Protein AF-A0A915E6C8-F1 (afdb_monomer_lite)

Structure (mmCIF, N/CA/C/O backbone):
data_AF-A0A915E6C8-F1
#
_entry.id   AF-A0A915E6C8-F1
#
loop_
_atom_site.group_PDB
_atom_site.id
_atom_site.type_symbol
_atom_site.label_atom_id
_atom_site.label_alt_id
_atom_site.label_comp_id
_atom_site.label_asym_id
_atom_site.label_entity_id
_atom_site.label_seq_id
_atom_site.pdbx_PDB_ins_code
_atom_site.Cartn_x
_atom_site.Cartn_y
_atom_site.Cartn_z
_atom_site.occupancy
_atom_site.B_iso_or_equiv
_atom_site.auth_seq_id
_atom_site.auth_comp_id
_atom_site.auth_asym_id
_atom_site.auth_atom_id
_atom_site.pdbx_PDB_model_num
ATOM 1 N N . MET A 1 1 ? 78.671 12.417 28.717 1.00 28.81 1 MET A N 1
ATOM 2 C CA . MET A 1 1 ? 78.469 13.049 30.034 1.00 28.81 1 MET A CA 1
ATOM 3 C C . MET A 1 1 ? 77.065 13.632 30.055 1.00 28.81 1 MET A C 1
ATOM 5 O O . MET A 1 1 ? 76.870 14.601 29.327 1.00 28.81 1 MET A O 1
ATOM 9 N N . PRO A 1 2 ? 76.107 13.113 30.840 1.00 37.28 2 PRO A N 1
ATOM 10 C CA . PRO A 1 2 ? 76.037 11.811 31.523 1.00 37.28 2 PRO A CA 1
ATOM 11 C C . PRO A 1 2 ? 74.731 11.014 31.226 1.00 37.28 2 PRO A C 1
ATOM 13 O O . PRO A 1 2 ? 73.687 11.595 30.956 1.00 37.28 2 PRO A O 1
ATOM 16 N N . ASP A 1 3 ? 74.876 9.689 31.149 1.00 38.00 3 ASP A N 1
ATOM 17 C CA . ASP A 1 3 ? 74.281 8.581 31.934 1.00 38.00 3 ASP A CA 1
ATOM 18 C C . ASP A 1 3 ? 72.784 8.471 32.330 1.00 38.00 3 ASP A C 1
ATOM 20 O O . ASP A 1 3 ? 72.085 9.444 32.596 1.00 38.00 3 ASP A O 1
ATOM 24 N N . ASP A 1 4 ? 72.405 7.184 32.472 1.00 38.97 4 ASP A N 1
ATOM 25 C CA . ASP A 1 4 ? 71.386 6.573 33.349 1.00 38.97 4 ASP A CA 1
ATOM 26 C C . ASP A 1 4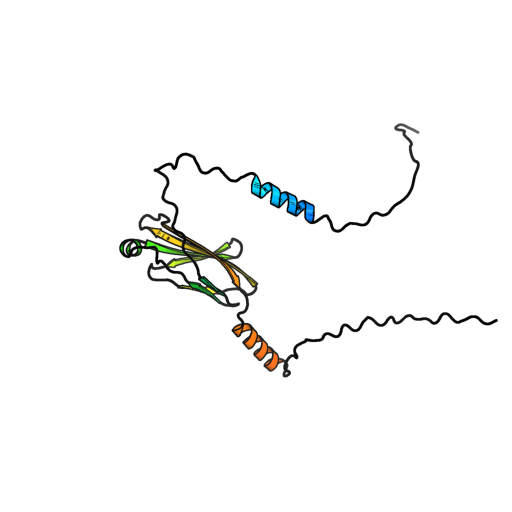 ? 69.920 6.440 32.883 1.00 38.97 4 ASP A C 1
ATOM 28 O O . ASP A 1 4 ? 69.067 7.281 33.149 1.00 38.97 4 ASP A O 1
ATOM 32 N N . ASN A 1 5 ? 69.562 5.273 32.316 1.00 38.31 5 ASN A N 1
ATOM 33 C CA . ASN A 1 5 ? 68.990 4.148 33.092 1.00 38.31 5 ASN A CA 1
ATOM 34 C C . ASN A 1 5 ? 68.204 3.136 32.231 1.00 38.31 5 ASN A C 1
ATOM 36 O O . ASN A 1 5 ? 67.270 3.501 31.521 1.00 38.31 5 ASN A O 1
ATOM 40 N N . GLY A 1 6 ? 68.497 1.841 32.426 1.00 34.53 6 GLY A N 1
ATOM 41 C CA . GLY A 1 6 ? 67.517 0.757 32.246 1.00 34.53 6 GLY A CA 1
ATOM 42 C C . GLY A 1 6 ? 67.871 -0.354 31.250 1.00 34.53 6 GLY A C 1
ATOM 43 O O . GLY A 1 6 ? 67.396 -0.354 30.120 1.00 34.53 6 GLY A O 1
ATOM 44 N N . GLN A 1 7 ? 68.636 -1.355 31.707 1.00 37.28 7 GLN A N 1
ATOM 45 C CA . GLN A 1 7 ? 68.668 -2.727 31.155 1.00 37.28 7 GLN A CA 1
ATOM 46 C C . GLN A 1 7 ? 67.227 -3.311 31.067 1.00 37.28 7 GLN A C 1
ATOM 48 O O . GLN A 1 7 ? 66.364 -2.904 31.836 1.00 37.28 7 GLN A O 1
ATOM 53 N N . PHE A 1 8 ? 66.860 -4.245 30.179 1.00 33.66 8 PHE A N 1
ATOM 54 C CA . PHE A 1 8 ? 67.404 -5.602 30.059 1.00 33.66 8 PHE A CA 1
ATOM 55 C C . PHE A 1 8 ? 67.150 -6.260 28.688 1.00 33.66 8 PHE A C 1
ATOM 57 O O . PHE A 1 8 ? 66.181 -5.997 27.984 1.00 33.66 8 PHE A O 1
ATOM 64 N N . ILE A 1 9 ? 68.079 -7.164 28.386 1.00 41.53 9 ILE A N 1
ATOM 65 C CA . ILE A 1 9 ? 68.213 -8.085 27.255 1.00 41.53 9 ILE A CA 1
ATOM 66 C C . ILE A 1 9 ? 67.104 -9.151 27.279 1.00 41.53 9 ILE A C 1
ATOM 68 O O . ILE A 1 9 ? 66.736 -9.589 28.363 1.00 41.53 9 ILE A O 1
ATOM 72 N N . LEU A 1 10 ? 66.638 -9.601 26.102 1.00 32.25 10 LEU A N 1
ATOM 73 C CA . LEU A 1 10 ? 66.573 -11.017 25.683 1.00 32.25 10 LEU A CA 1
ATOM 74 C C . LEU A 1 10 ? 65.963 -11.149 24.271 1.00 32.25 10 LEU A C 1
ATOM 76 O O . LEU A 1 10 ? 64.797 -10.854 24.038 1.00 32.25 10 LEU A O 1
ATOM 80 N N . ALA A 1 11 ? 66.763 -11.676 23.347 1.00 35.62 11 ALA A N 1
ATOM 81 C CA . ALA A 1 11 ? 66.298 -12.580 22.296 1.00 35.62 11 ALA A CA 1
ATOM 82 C C . ALA A 1 11 ? 66.973 -13.942 22.583 1.00 35.62 11 ALA A C 1
ATOM 84 O O . ALA A 1 11 ? 68.058 -13.949 23.174 1.00 35.62 11 ALA A O 1
ATOM 85 N N . PRO A 1 12 ? 66.374 -15.084 22.198 1.00 43.22 12 PRO A N 1
ATOM 86 C CA . PRO A 1 12 ? 66.495 -15.466 20.797 1.00 43.22 12 PRO A CA 1
ATOM 87 C C . PRO A 1 12 ? 65.252 -16.119 20.170 1.00 43.22 12 PRO A C 1
ATOM 89 O O . PRO A 1 12 ? 64.307 -16.564 20.812 1.00 43.22 12 PRO A O 1
ATOM 92 N N . VAL A 1 13 ? 65.338 -16.144 18.846 1.00 41.91 13 VAL A N 1
ATOM 93 C CA . VAL A 1 13 ? 64.433 -16.662 17.821 1.00 41.91 13 VAL A CA 1
ATOM 94 C C . VAL A 1 13 ? 64.247 -18.186 17.885 1.00 41.91 13 VAL A C 1
ATOM 96 O O . VAL A 1 13 ? 65.217 -18.928 18.019 1.00 41.91 13 VAL A O 1
ATOM 99 N N . SER A 1 14 ? 63.024 -18.656 17.621 1.00 33.19 14 SER A N 1
ATOM 100 C CA . SER A 1 14 ? 62.775 -19.777 16.694 1.00 33.19 14 SER A CA 1
ATOM 101 C C . SER A 1 14 ? 61.316 -19.760 16.222 1.00 33.19 14 SER A C 1
ATOM 103 O O . SER A 1 14 ? 60.410 -19.759 17.042 1.00 33.19 14 SER A O 1
ATOM 105 N N . THR A 1 15 ? 61.040 -19.413 14.964 1.00 34.97 15 THR A N 1
ATOM 106 C CA . THR A 1 15 ? 60.998 -20.235 13.729 1.00 34.97 15 THR A CA 1
ATOM 107 C C . THR A 1 15 ? 59.605 -20.813 13.464 1.00 34.97 15 THR A C 1
ATOM 109 O O . THR A 1 15 ? 59.161 -21.684 14.196 1.00 34.97 15 THR A O 1
ATOM 112 N N . ALA A 1 16 ? 59.019 -20.364 12.341 1.00 35.66 16 ALA A N 1
ATOM 113 C CA . ALA A 1 16 ? 57.919 -20.951 11.561 1.00 35.66 16 ALA A CA 1
ATOM 114 C C . ALA A 1 16 ? 56.573 -21.139 12.302 1.00 35.66 16 ALA A C 1
ATOM 116 O O . ALA A 1 16 ? 56.481 -21.668 13.393 1.00 35.66 16 ALA A O 1
ATOM 117 N N . THR A 1 17 ? 55.416 -20.799 11.746 1.00 35.31 17 THR A N 1
ATOM 118 C CA . THR A 1 17 ? 54.925 -21.253 10.445 1.00 35.31 17 THR A CA 1
ATOM 119 C C . THR A 1 17 ? 53.669 -20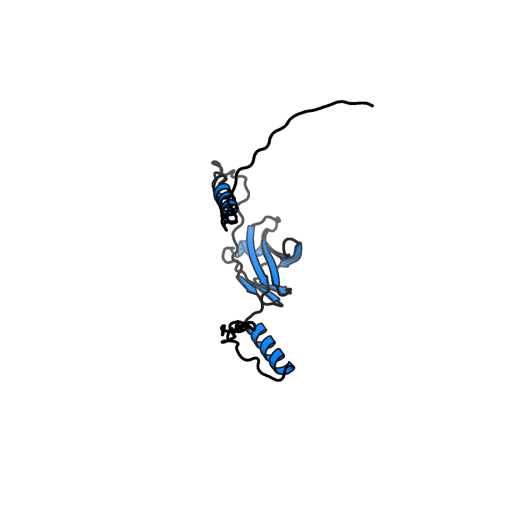.439 10.128 1.00 35.31 17 THR A C 1
ATOM 121 O O . THR A 1 17 ? 52.847 -20.187 11.011 1.00 35.31 17 THR A O 1
ATOM 124 N N . GLY A 1 18 ? 53.517 -20.013 8.874 1.00 47.59 18 GLY A N 1
ATOM 125 C CA . GLY A 1 18 ? 52.308 -19.347 8.404 1.00 47.59 18 GLY A CA 1
ATOM 126 C C . GLY A 1 18 ? 51.063 -20.176 8.710 1.00 47.59 18 GLY A C 1
ATOM 127 O O . GLY A 1 18 ? 51.003 -21.358 8.384 1.00 47.59 18 GLY A O 1
ATOM 128 N N . THR A 1 19 ? 50.060 -19.540 9.310 1.00 38.12 19 THR A N 1
ATOM 129 C CA . THR A 1 19 ? 48.734 -20.136 9.466 1.00 38.12 19 THR A CA 1
ATOM 130 C C . THR A 1 19 ? 47.737 -19.246 8.745 1.00 38.12 19 THR A C 1
ATOM 132 O O . THR A 1 19 ? 47.637 -18.044 8.993 1.00 38.12 19 THR A O 1
ATOM 135 N N . ARG A 1 20 ? 47.080 -19.862 7.762 1.00 38.09 20 ARG A N 1
ATOM 136 C CA . ARG A 1 20 ? 45.987 -19.335 6.949 1.00 38.09 20 ARG A CA 1
ATOM 137 C C . ARG A 1 20 ? 45.018 -18.518 7.804 1.00 38.09 20 ARG A C 1
ATOM 139 O O . ARG A 1 20 ? 44.559 -19.002 8.834 1.00 38.09 20 ARG A O 1
ATOM 146 N N . ARG A 1 21 ? 44.621 -17.339 7.319 1.00 42.59 21 ARG A N 1
ATOM 147 C CA . ARG A 1 21 ? 43.358 -16.715 7.732 1.00 42.59 21 ARG A CA 1
ATOM 148 C C . ARG A 1 21 ? 42.234 -17.652 7.282 1.00 42.59 21 ARG A C 1
ATOM 150 O O . ARG A 1 21 ? 41.875 -17.656 6.107 1.00 42.59 21 ARG A O 1
ATOM 157 N N . SER A 1 22 ? 41.806 -18.527 8.191 1.00 42.12 22 SER A N 1
ATOM 158 C CA . SER A 1 22 ? 40.671 -19.427 7.999 1.00 42.12 22 SER A CA 1
ATOM 159 C C . SER A 1 22 ? 39.385 -18.609 7.982 1.00 42.12 22 SER A C 1
ATOM 161 O O . SER A 1 22 ? 39.258 -17.609 8.690 1.00 42.12 22 SER A O 1
ATOM 163 N N . ALA A 1 23 ? 38.452 -19.026 7.138 1.00 45.84 23 ALA A N 1
ATOM 164 C CA . ALA A 1 23 ? 37.187 -18.371 6.840 1.00 45.84 23 ALA A CA 1
ATOM 165 C C . ALA A 1 23 ? 36.129 -18.555 7.950 1.00 45.84 23 ALA A C 1
ATOM 167 O O . ALA A 1 23 ? 34.942 -18.593 7.654 1.00 45.84 23 ALA A O 1
ATOM 168 N N . ASP A 1 24 ? 36.554 -18.622 9.214 1.00 45.56 24 ASP A N 1
ATOM 169 C CA . ASP A 1 24 ? 35.710 -19.030 10.350 1.00 45.56 24 ASP A CA 1
ATOM 170 C C . ASP A 1 24 ? 35.340 -17.851 11.271 1.00 45.56 24 ASP A C 1
ATOM 172 O O . ASP A 1 24 ? 34.714 -18.019 12.312 1.00 45.56 24 ASP A O 1
ATOM 176 N N . SER A 1 25 ? 35.696 -16.619 10.892 1.00 45.97 25 SER A N 1
ATOM 177 C CA . SER A 1 25 ? 35.391 -15.416 11.685 1.00 45.97 25 SER A CA 1
ATOM 178 C C . SER A 1 25 ? 33.917 -14.988 11.618 1.00 45.97 25 SER A C 1
ATOM 180 O O . SER A 1 25 ? 33.505 -14.155 12.417 1.00 45.97 25 SER A O 1
ATOM 182 N N . TRP A 1 26 ? 33.126 -15.530 10.684 1.00 46.06 26 TRP A N 1
ATOM 183 C CA . TRP A 1 26 ? 31.703 -15.191 10.524 1.00 46.06 26 TRP A CA 1
ATOM 184 C C . TRP A 1 26 ? 30.759 -16.057 11.367 1.00 46.06 26 TRP A C 1
ATOM 186 O O . TRP A 1 26 ? 29.593 -15.694 11.529 1.00 46.06 26 TRP A O 1
ATOM 196 N N . ASP A 1 27 ? 31.238 -17.179 11.909 1.00 51.53 27 ASP A N 1
ATOM 197 C CA . ASP A 1 27 ? 30.410 -18.077 12.7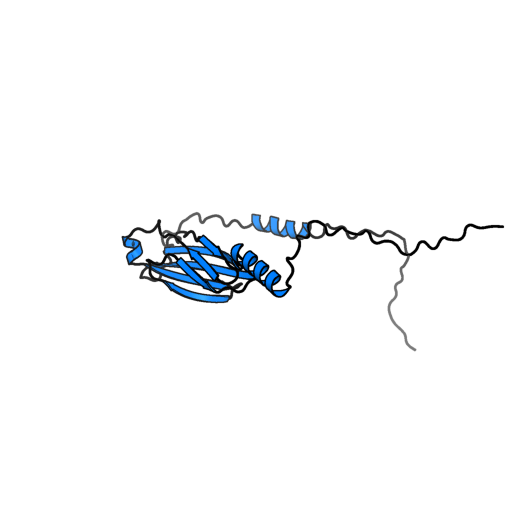24 1.00 51.53 27 ASP A CA 1
ATOM 198 C C . ASP A 1 27 ? 30.334 -17.635 14.191 1.00 51.53 27 ASP A C 1
ATOM 200 O O . ASP A 1 27 ? 29.324 -17.871 14.853 1.00 51.53 27 ASP A O 1
ATOM 204 N N . PHE A 1 28 ? 31.336 -16.898 14.685 1.00 46.22 28 PHE A N 1
ATOM 205 C CA . PHE A 1 28 ? 31.345 -16.422 16.072 1.00 46.22 28 PHE A CA 1
ATOM 206 C C . PHE A 1 28 ? 30.271 -15.349 16.331 1.00 46.22 28 PHE A C 1
ATOM 208 O O . PHE A 1 28 ? 29.561 -15.409 17.334 1.00 46.22 28 PHE A O 1
ATOM 215 N N . ASP A 1 29 ? 30.068 -14.424 15.386 1.00 51.25 29 ASP A N 1
ATOM 216 C CA . ASP A 1 29 ? 29.034 -13.382 15.500 1.00 51.25 29 ASP A CA 1
ATOM 217 C C . ASP A 1 29 ? 27.611 -13.941 15.346 1.00 51.25 29 ASP A C 1
ATOM 219 O O . ASP A 1 29 ? 26.669 -13.447 15.972 1.00 51.25 29 ASP A O 1
ATOM 223 N N . ARG A 1 30 ? 27.430 -15.017 14.566 1.00 53.22 30 ARG A N 1
ATOM 224 C CA . ARG A 1 30 ? 26.132 -15.705 14.482 1.00 53.22 30 ARG A CA 1
ATOM 225 C C . ARG A 1 30 ? 25.789 -16.430 15.773 1.00 53.22 30 ARG A C 1
ATOM 227 O O . ARG A 1 30 ? 24.625 -16.419 16.164 1.00 53.22 30 ARG A O 1
ATOM 234 N N . GLN A 1 31 ? 26.777 -17.013 16.446 1.00 47.47 31 GLN A N 1
ATOM 235 C CA . GLN A 1 31 ? 26.542 -17.745 17.685 1.00 47.47 31 GLN A CA 1
ATOM 236 C C . GLN A 1 31 ? 26.155 -16.816 18.848 1.00 47.47 31 GLN A C 1
ATOM 238 O O . GLN A 1 31 ? 25.256 -17.151 19.616 1.00 47.47 31 GLN A O 1
ATOM 243 N N . ILE A 1 32 ? 26.713 -15.600 18.910 1.00 50.84 32 ILE A N 1
ATOM 244 C CA . ILE A 1 32 ? 26.316 -14.584 19.904 1.00 50.84 32 ILE A CA 1
ATOM 245 C C . ILE A 1 32 ? 24.875 -14.096 19.674 1.00 50.84 32 ILE A C 1
ATOM 247 O O . ILE A 1 32 ? 24.107 -13.967 20.630 1.00 50.84 32 ILE A O 1
ATOM 251 N N . HIS A 1 33 ? 24.466 -13.878 18.418 1.00 48.12 33 HIS A N 1
ATOM 252 C CA . HIS A 1 33 ? 23.077 -13.520 18.109 1.00 48.12 33 HIS A CA 1
ATOM 253 C C . HIS A 1 33 ? 22.091 -14.653 18.425 1.00 48.12 33 HIS A C 1
ATOM 255 O O . HIS A 1 33 ? 20.980 -14.379 18.874 1.00 48.12 33 HIS A O 1
ATOM 261 N N . GLN A 1 34 ? 22.492 -15.913 18.245 1.00 48.06 34 GLN A N 1
ATOM 262 C CA . GLN A 1 34 ? 21.625 -17.061 18.513 1.00 48.06 34 GLN A CA 1
ATOM 263 C C . GLN A 1 34 ? 21.469 -17.361 20.015 1.00 48.06 34 GLN A C 1
ATOM 265 O O . GLN A 1 34 ? 20.389 -17.770 20.439 1.00 48.06 34 GLN A O 1
ATOM 270 N N . GLU A 1 35 ? 22.494 -17.115 20.841 1.00 45.16 35 GLU A N 1
ATOM 271 C CA . GLU A 1 35 ? 22.410 -17.324 22.297 1.00 45.16 35 GLU A CA 1
ATOM 272 C C . GLU A 1 35 ? 21.701 -16.177 23.042 1.00 45.16 35 GLU A C 1
ATOM 274 O O . GLU A 1 35 ? 21.006 -16.423 24.032 1.00 45.16 35 GLU A O 1
ATOM 279 N N . LEU A 1 36 ? 21.772 -14.935 22.548 1.00 46.44 36 LEU A N 1
ATOM 280 C CA . LEU A 1 36 ? 21.053 -13.805 23.156 1.00 46.44 36 LEU A CA 1
ATOM 281 C C . LEU A 1 36 ? 19.533 -13.837 22.906 1.00 46.44 36 LEU A C 1
ATOM 283 O O . LEU A 1 36 ? 18.774 -13.314 23.724 1.00 46.44 36 LEU A O 1
ATOM 287 N N . GLU A 1 37 ? 19.059 -14.510 21.852 1.00 48.12 37 GLU A N 1
ATOM 288 C CA . GLU A 1 37 ? 17.621 -14.667 21.572 1.00 48.12 37 GLU A CA 1
ATOM 289 C C . GLU A 1 37 ? 16.912 -15.722 22.447 1.00 48.12 37 GLU A C 1
ATOM 291 O O . GLU A 1 37 ? 15.688 -15.879 22.376 1.00 48.12 37 GLU A O 1
ATOM 296 N N . HIS A 1 38 ? 17.633 -16.453 23.306 1.00 44.72 38 HIS A N 1
ATOM 297 C CA . HIS A 1 38 ? 17.040 -17.479 24.179 1.00 44.72 38 HIS A CA 1
ATOM 298 C C . HIS A 1 38 ? 16.999 -17.139 25.671 1.00 44.72 38 HIS A C 1
ATOM 300 O O . HIS A 1 38 ? 16.314 -17.835 26.422 1.00 44.72 38 HIS A O 1
ATOM 306 N N . VAL A 1 39 ? 17.622 -16.043 26.114 1.00 49.06 39 VAL A N 1
ATOM 307 C CA . VAL A 1 39 ? 17.712 -15.716 27.554 1.00 49.06 39 VAL A CA 1
ATOM 308 C C . VAL A 1 39 ? 16.654 -14.707 28.033 1.00 49.06 39 VAL A C 1
ATOM 310 O O . VAL A 1 39 ? 16.394 -14.615 29.228 1.00 49.06 39 VAL A O 1
ATOM 313 N N . TYR A 1 40 ? 15.930 -14.030 27.138 1.00 43.66 40 TYR A N 1
ATOM 314 C CA . TYR A 1 40 ? 14.846 -13.108 27.514 1.00 43.66 40 TYR A CA 1
ATOM 315 C C . TYR A 1 40 ? 13.540 -13.427 26.779 1.00 43.66 40 TYR A C 1
ATOM 317 O O . TYR A 1 40 ? 13.031 -12.642 25.986 1.00 43.66 40 TYR A O 1
ATOM 325 N N . ARG A 1 41 ? 12.932 -14.581 27.079 1.00 47.16 41 ARG A N 1
ATOM 326 C CA . ARG A 1 41 ? 11.468 -14.674 26.982 1.00 47.16 41 ARG A CA 1
ATOM 327 C C . ARG A 1 41 ? 10.904 -14.102 28.281 1.00 47.16 41 ARG A C 1
ATOM 329 O O . ARG A 1 41 ? 10.978 -14.803 29.295 1.00 47.16 41 ARG A O 1
ATOM 336 N N . PRO A 1 42 ? 10.386 -12.858 28.310 1.00 57.91 42 PRO A N 1
ATOM 337 C CA . PRO A 1 42 ? 9.688 -12.375 29.491 1.00 57.91 42 PRO A CA 1
ATOM 338 C C . PRO A 1 42 ? 8.579 -13.379 29.811 1.00 57.91 42 PRO A C 1
ATOM 340 O O . PRO A 1 42 ? 7.755 -13.704 28.953 1.00 57.91 42 PRO A O 1
ATOM 343 N N . ARG A 1 43 ? 8.606 -13.942 31.026 1.00 57.38 43 ARG A N 1
ATOM 344 C CA . ARG A 1 43 ? 7.508 -14.790 31.496 1.00 57.38 43 ARG A CA 1
ATOM 345 C C . ARG A 1 43 ? 6.230 -13.953 31.402 1.00 57.38 43 ARG A C 1
ATOM 347 O O . ARG A 1 43 ? 6.256 -12.812 31.869 1.00 57.38 43 ARG A O 1
ATOM 354 N N . PRO A 1 44 ? 5.139 -14.474 30.816 1.00 65.00 44 PRO A N 1
ATOM 355 C CA . PRO A 1 44 ? 3.876 -13.756 30.841 1.00 65.00 44 PRO A CA 1
ATOM 356 C C . PRO A 1 44 ? 3.512 -13.467 32.307 1.00 65.00 44 PRO A C 1
ATOM 358 O O . PRO A 1 44 ? 3.717 -14.341 33.160 1.00 65.00 44 PRO A O 1
ATOM 361 N N . PRO A 1 45 ? 3.051 -12.246 32.630 1.00 64.69 45 PRO A N 1
ATOM 362 C CA . PRO A 1 45 ? 2.712 -11.887 33.999 1.00 64.69 45 PRO A CA 1
ATOM 363 C C . PRO A 1 45 ? 1.664 -12.866 34.541 1.00 64.69 45 PRO A C 1
ATOM 365 O O . PRO A 1 45 ? 0.674 -13.168 33.881 1.00 64.69 45 PRO A O 1
ATOM 368 N N . LEU A 1 46 ? 1.901 -13.383 35.751 1.00 63.25 46 LEU A N 1
ATOM 369 C CA . LEU A 1 46 ? 1.022 -14.359 36.415 1.00 63.25 46 LEU A CA 1
ATOM 370 C C . LEU A 1 46 ? -0.355 -13.775 36.775 1.00 63.25 46 LEU A C 1
ATOM 372 O O . LEU A 1 46 ? -1.285 -14.525 37.052 1.00 63.25 46 LEU A O 1
ATOM 376 N N . PHE A 1 47 ? -0.485 -12.449 36.742 1.00 58.91 47 PHE A N 1
ATOM 377 C CA . PHE A 1 47 ? -1.738 -11.730 36.896 1.00 58.91 47 PHE A CA 1
ATOM 378 C C . PHE A 1 47 ? -1.940 -10.831 35.679 1.00 58.91 47 PHE A C 1
ATOM 380 O O . PHE A 1 47 ? -1.175 -9.893 35.459 1.00 58.91 47 PHE A O 1
ATOM 387 N N . ASN A 1 48 ? -2.980 -11.119 34.894 1.00 59.91 48 ASN A N 1
ATOM 388 C CA . ASN A 1 48 ? -3.540 -10.125 33.990 1.00 59.91 48 ASN A CA 1
ATOM 389 C C . ASN A 1 48 ? -4.176 -9.053 34.868 1.00 59.91 48 ASN A C 1
ATOM 391 O O . ASN A 1 48 ? -5.181 -9.301 35.534 1.00 59.91 48 ASN A O 1
ATOM 395 N N . ASP A 1 49 ? -3.568 -7.876 34.893 1.00 57.62 49 ASP A N 1
ATOM 396 C CA . ASP A 1 49 ? -4.177 -6.707 35.496 1.00 57.62 49 ASP A CA 1
ATOM 397 C C . ASP A 1 49 ? -5.438 -6.389 34.676 1.00 57.62 49 ASP A C 1
ATOM 399 O O . ASP A 1 49 ? -5.345 -5.950 33.528 1.00 57.62 49 ASP A O 1
ATOM 403 N N . PHE A 1 50 ? -6.627 -6.694 35.214 1.00 58.41 50 PHE A N 1
ATOM 404 C CA . PHE A 1 50 ? -7.924 -6.510 34.537 1.00 58.41 50 PHE A CA 1
ATOM 405 C C . PHE A 1 50 ? -8.220 -5.038 34.193 1.00 58.41 50 PHE A C 1
ATOM 407 O O . PHE A 1 50 ? -9.214 -4.742 33.532 1.00 58.41 50 PHE A O 1
ATOM 414 N N . SER A 1 51 ? -7.360 -4.123 34.643 1.00 64.38 51 SER A N 1
ATOM 415 C CA . SER A 1 51 ? -7.351 -2.705 34.300 1.00 64.38 51 SER A CA 1
ATOM 416 C C . SER A 1 51 ? -6.633 -2.390 32.975 1.00 64.38 51 SER A C 1
ATOM 418 O O . SER A 1 51 ? -6.772 -1.280 32.460 1.00 64.38 51 SER A O 1
ATOM 420 N N . SER A 1 52 ? -5.890 -3.345 32.400 1.00 61.19 52 SER A N 1
ATOM 421 C CA . SER A 1 52 ? -5.138 -3.135 31.159 1.00 61.19 52 SER A CA 1
ATOM 422 C C . SER A 1 52 ? -6.090 -2.998 29.965 1.00 61.19 52 SER A C 1
ATOM 424 O O . SER A 1 52 ? -6.979 -3.841 29.801 1.00 61.19 52 SER A O 1
ATOM 426 N N . PRO A 1 53 ? -5.921 -1.981 29.097 1.00 66.94 53 PRO A N 1
ATOM 427 C CA . PRO A 1 53 ? -6.703 -1.883 27.872 1.00 66.94 53 PRO A CA 1
ATOM 428 C C . PRO A 1 53 ? -6.514 -3.157 27.042 1.00 66.94 53 PRO A C 1
ATOM 430 O O . PRO A 1 53 ? -5.406 -3.684 26.931 1.00 66.94 53 PRO A O 1
ATOM 433 N N . GLY A 1 54 ? -7.614 -3.678 26.492 1.00 69.94 54 GLY A N 1
ATOM 434 C CA . GLY A 1 54 ? -7.577 -4.889 25.677 1.00 69.94 54 GLY A CA 1
ATOM 435 C C . GLY A 1 54 ? -6.578 -4.745 24.528 1.00 69.94 54 GLY A C 1
ATOM 436 O O . GLY A 1 54 ? -6.512 -3.693 23.895 1.00 69.94 54 GLY A O 1
ATOM 437 N N . LEU A 1 55 ? -5.805 -5.801 24.267 1.00 78.38 55 LEU A N 1
ATOM 438 C CA . LEU A 1 55 ? -4.843 -5.824 23.164 1.00 78.38 55 LEU A CA 1
ATOM 439 C C . LEU A 1 55 ? -5.542 -5.493 21.831 1.00 78.38 55 LEU A C 1
ATOM 441 O O . LEU A 1 55 ? -6.632 -6.021 21.570 1.00 78.38 55 LEU A O 1
ATOM 445 N N . PRO A 1 56 ? -4.925 -4.659 20.974 1.00 84.56 56 PRO A N 1
ATOM 446 C CA . PRO A 1 56 ? -5.507 -4.303 19.692 1.00 84.56 56 PRO A CA 1
ATOM 447 C C . PRO A 1 56 ? -5.633 -5.539 18.798 1.00 84.56 56 PRO A C 1
ATOM 449 O O . PRO A 1 56 ? -4.764 -6.412 18.756 1.00 84.56 56 PRO A O 1
ATOM 452 N N . LYS A 1 57 ? -6.744 -5.628 18.065 1.00 88.88 57 LYS A N 1
ATOM 453 C CA . LYS A 1 57 ? -6.994 -6.734 17.136 1.00 88.88 57 LYS A CA 1
ATOM 454 C C . LYS A 1 57 ? -6.050 -6.646 15.928 1.00 88.88 57 LYS A C 1
ATOM 456 O O . LYS A 1 57 ? -5.929 -5.569 15.345 1.00 88.88 57 LYS A O 1
ATOM 461 N N . PRO A 1 58 ? -5.455 -7.760 15.473 1.00 89.38 58 PRO A N 1
ATOM 462 C CA . PRO A 1 58 ? -4.588 -7.737 14.302 1.00 89.38 58 PRO A CA 1
ATOM 463 C C . PRO A 1 58 ? -5.393 -7.541 13.007 1.00 89.38 58 PRO A C 1
ATOM 465 O O . PRO A 1 58 ? -6.434 -8.177 12.800 1.00 89.38 58 PRO A O 1
ATOM 468 N N . ILE A 1 59 ? -4.879 -6.701 12.108 1.00 91.75 59 ILE A N 1
ATOM 469 C CA . ILE A 1 59 ? -5.398 -6.477 10.755 1.00 91.75 59 ILE A CA 1
ATOM 470 C C . ILE A 1 59 ? -4.407 -7.048 9.745 1.00 91.75 59 ILE A C 1
ATOM 472 O O . ILE A 1 59 ? -3.219 -6.727 9.760 1.00 91.75 59 ILE A O 1
ATOM 476 N N . LYS A 1 60 ? -4.899 -7.877 8.821 1.00 91.62 60 LYS A N 1
ATOM 477 C CA . LYS A 1 60 ? -4.075 -8.404 7.734 1.00 91.62 60 LYS A CA 1
ATOM 478 C C . LYS A 1 60 ? -4.041 -7.407 6.577 1.00 91.62 60 LYS A C 1
ATOM 480 O O . LYS A 1 60 ? -5.078 -7.119 5.979 1.00 91.62 60 LYS A O 1
ATOM 485 N N . LEU A 1 61 ? -2.845 -6.922 6.260 1.00 94.25 61 LEU A N 1
ATOM 486 C CA . LEU A 1 61 ? -2.584 -6.060 5.111 1.00 94.25 61 LEU A CA 1
ATOM 487 C C . LEU A 1 61 ? -2.095 -6.905 3.927 1.00 94.25 61 LEU A C 1
ATOM 489 O O . LEU A 1 61 ? -1.300 -7.829 4.095 1.00 94.25 61 LEU A O 1
ATOM 493 N N . SER A 1 62 ? -2.571 -6.582 2.729 1.00 95.25 62 SER A N 1
ATOM 494 C CA . SER A 1 62 ? -2.122 -7.152 1.459 1.00 95.25 62 SER A CA 1
ATOM 495 C C . SER A 1 62 ? -1.566 -6.039 0.583 1.00 95.25 62 SER A C 1
ATOM 497 O O . SER A 1 62 ? -2.223 -5.015 0.385 1.00 95.25 62 SER A O 1
ATOM 499 N N . VAL A 1 63 ? -0.361 -6.240 0.055 1.00 94.25 63 VAL A N 1
ATOM 500 C CA . VAL A 1 63 ? 0.391 -5.209 -0.662 1.00 94.25 63 VAL A CA 1
ATOM 501 C C . VAL A 1 63 ? 0.657 -5.655 -2.092 1.00 94.25 63 VAL A C 1
ATOM 503 O O . VAL A 1 63 ? 1.119 -6.770 -2.325 1.00 94.25 63 VAL A O 1
ATOM 506 N N . LYS A 1 64 ? 0.399 -4.760 -3.045 1.00 93.62 64 LYS A N 1
ATOM 507 C CA . LYS A 1 64 ? 0.858 -4.867 -4.428 1.00 93.62 64 LYS A CA 1
ATOM 508 C C . LYS A 1 64 ? 1.854 -3.741 -4.685 1.00 93.62 64 LYS A C 1
ATOM 510 O O . LYS A 1 64 ? 1.471 -2.573 -4.694 1.00 93.62 64 LYS A O 1
ATOM 515 N N . THR A 1 65 ? 3.115 -4.104 -4.874 1.00 91.44 65 THR A N 1
ATOM 516 C CA . THR A 1 65 ? 4.228 -3.176 -5.096 1.00 91.44 65 THR A CA 1
ATOM 517 C C . THR A 1 65 ? 4.542 -3.021 -6.577 1.00 91.44 65 THR A C 1
ATOM 519 O O . THR A 1 65 ? 4.551 -4.010 -7.312 1.00 91.44 65 THR A O 1
ATOM 522 N N . SER A 1 66 ? 4.861 -1.800 -6.985 1.00 91.56 66 SER A N 1
ATOM 523 C CA . SER A 1 66 ? 5.502 -1.463 -8.255 1.00 91.56 66 SER A CA 1
ATOM 524 C C . SER A 1 66 ? 6.702 -0.550 -7.976 1.00 91.56 66 SER A C 1
ATOM 526 O O . SER A 1 66 ? 6.944 -0.160 -6.830 1.00 91.56 66 SER A O 1
ATOM 528 N N . ALA A 1 67 ? 7.484 -0.229 -9.006 1.00 88.88 67 ALA A N 1
ATOM 529 C CA . ALA A 1 67 ? 8.595 0.706 -8.862 1.00 88.88 67 ALA A CA 1
ATOM 530 C C . ALA A 1 67 ? 8.123 2.146 -8.586 1.00 88.88 67 ALA A C 1
ATOM 532 O O . ALA A 1 67 ? 8.843 2.915 -7.952 1.00 88.88 67 ALA A O 1
ATOM 533 N N . VAL A 1 68 ? 6.919 2.503 -9.042 1.00 90.31 68 VAL A N 1
ATOM 534 C CA . VAL A 1 68 ? 6.386 3.877 -9.018 1.00 90.31 68 VAL A CA 1
ATOM 535 C C . VAL A 1 68 ? 5.218 4.033 -8.043 1.00 90.31 68 VAL A C 1
ATOM 537 O O . VAL A 1 68 ? 5.036 5.111 -7.482 1.00 90.31 68 VAL A O 1
ATOM 540 N N . GLU A 1 69 ? 4.416 2.987 -7.832 1.00 93.75 69 GLU A N 1
ATOM 541 C CA . GLU A 1 69 ? 3.250 3.032 -6.949 1.00 93.75 69 GLU A CA 1
ATOM 542 C C . GLU A 1 69 ? 3.157 1.764 -6.094 1.00 93.75 69 GLU A C 1
ATOM 544 O O . GLU A 1 69 ? 3.315 0.639 -6.572 1.00 93.75 69 GLU A O 1
ATOM 549 N N . CYS A 1 70 ? 2.804 1.937 -4.824 1.00 94.12 70 CYS A N 1
ATOM 550 C CA . CYS A 1 70 ? 2.412 0.846 -3.948 1.00 94.12 70 CYS A CA 1
ATOM 551 C C . CYS A 1 70 ? 0.920 0.949 -3.620 1.00 94.12 70 CYS A C 1
ATOM 553 O O . CYS A 1 70 ? 0.416 2.004 -3.235 1.00 94.12 70 CYS A O 1
ATOM 555 N N . THR A 1 71 ? 0.199 -0.161 -3.777 1.00 95.75 71 THR A N 1
ATOM 556 C CA . THR A 1 71 ? -1.196 -0.296 -3.357 1.00 95.75 71 THR A CA 1
ATOM 557 C C . THR A 1 71 ? -1.271 -1.207 -2.136 1.00 95.75 71 THR A C 1
ATOM 559 O O . THR A 1 71 ? -0.891 -2.375 -2.206 1.00 95.75 71 THR A O 1
ATOM 562 N N . VAL A 1 72 ? -1.867 -0.714 -1.055 1.00 96.06 72 VAL A N 1
ATOM 563 C CA . VAL A 1 72 ? -2.153 -1.486 0.159 1.00 96.06 72 VAL A CA 1
ATOM 564 C C . VAL A 1 72 ? -3.655 -1.709 0.262 1.00 96.06 72 VAL A C 1
ATOM 566 O O . VAL A 1 72 ? -4.443 -0.808 -0.006 1.00 96.06 72 VAL A O 1
ATOM 569 N N . THR A 1 73 ? -4.058 -2.922 0.621 1.00 96.12 73 THR A N 1
ATOM 570 C CA . THR A 1 73 ? -5.460 -3.334 0.764 1.00 96.12 73 THR A CA 1
ATOM 571 C C . THR A 1 73 ? -5.655 -4.106 2.056 1.00 96.12 73 THR A C 1
ATOM 573 O O . THR A 1 73 ? -4.762 -4.838 2.485 1.00 96.12 73 THR A O 1
ATOM 576 N N . TRP A 1 74 ? -6.815 -3.955 2.686 1.00 94.38 74 TRP A N 1
ATOM 577 C CA . TRP A 1 74 ? -7.128 -4.620 3.949 1.00 94.38 74 TRP A CA 1
ATOM 578 C C . TRP A 1 74 ? -8.614 -4.939 4.068 1.00 94.38 74 TRP A C 1
ATOM 580 O O . TRP A 1 74 ? -9.452 -4.398 3.350 1.00 94.38 74 TRP A O 1
ATOM 590 N N . GLN A 1 75 ? -8.945 -5.847 4.986 1.00 88.88 75 GLN A N 1
ATOM 591 C CA . GLN A 1 75 ? -10.324 -6.225 5.278 1.00 88.88 75 GLN A CA 1
ATOM 592 C C . GLN A 1 75 ? -10.593 -6.163 6.780 1.00 88.88 75 GLN A C 1
ATOM 594 O O . GLN A 1 75 ? -9.910 -6.798 7.583 1.00 88.88 75 GLN A O 1
ATOM 599 N N . LEU A 1 76 ? -11.644 -5.436 7.156 1.00 83.62 76 LEU A N 1
ATOM 600 C CA . LEU A 1 76 ? -12.101 -5.275 8.539 1.00 83.62 76 LEU A CA 1
ATOM 601 C C . LEU A 1 76 ? -13.202 -6.294 8.886 1.00 83.62 76 LEU A C 1
ATOM 603 O O . LEU A 1 76 ? -14.253 -5.934 9.420 1.00 83.62 76 LEU A O 1
ATOM 607 N N . ASN A 1 77 ? -12.994 -7.570 8.553 1.00 71.75 77 ASN A N 1
ATOM 608 C CA . ASN A 1 77 ? -14.009 -8.623 8.733 1.00 71.75 77 ASN A CA 1
ATOM 609 C C . ASN A 1 77 ? -14.283 -8.933 10.216 1.00 71.75 77 ASN A C 1
ATOM 611 O O . ASN A 1 77 ? -15.367 -9.384 10.566 1.00 71.75 77 ASN A O 1
ATOM 615 N N . ASN A 1 78 ? -13.328 -8.619 11.097 1.00 67.25 78 ASN A N 1
ATOM 616 C CA . ASN A 1 78 ? -13.409 -8.882 12.538 1.00 67.25 78 ASN A CA 1
ATOM 617 C C . ASN A 1 78 ? -14.121 -7.765 13.337 1.00 67.25 78 ASN A C 1
ATOM 619 O O . ASN A 1 78 ? -14.142 -7.802 14.574 1.00 67.25 78 ASN A O 1
ATOM 623 N N . PHE A 1 79 ? -14.684 -6.765 12.648 1.00 69.12 79 PHE A N 1
ATOM 624 C CA . PHE A 1 79 ? -15.396 -5.634 13.247 1.00 69.12 79 PHE A CA 1
ATOM 625 C C . PHE A 1 79 ? -16.892 -5.761 12.980 1.00 69.12 79 PHE A C 1
ATOM 627 O O . PHE A 1 79 ? -17.323 -5.830 11.828 1.00 69.12 79 PHE A O 1
ATOM 634 N N . SER A 1 80 ? -17.693 -5.774 14.048 1.00 63.03 80 SER A N 1
ATOM 635 C CA . SER A 1 80 ? -19.149 -5.724 13.916 1.00 63.03 80 SER A CA 1
ATOM 636 C C . SER A 1 80 ? -19.569 -4.393 13.283 1.00 63.03 80 SER A C 1
ATOM 638 O O . SER A 1 80 ? -18.906 -3.373 13.468 1.00 63.03 80 SER A O 1
ATOM 640 N N . VAL A 1 81 ? -20.691 -4.376 12.559 1.00 58.19 81 VAL A N 1
ATOM 641 C CA . VAL A 1 81 ? -21.211 -3.164 11.891 1.00 58.19 81 VAL A CA 1
ATOM 642 C C . VAL A 1 81 ? -21.393 -2.001 12.880 1.00 58.19 81 VAL A C 1
ATOM 644 O O . VAL A 1 81 ? -21.075 -0.862 12.556 1.00 58.19 81 VAL A O 1
ATOM 647 N N . LYS A 1 82 ? -21.794 -2.294 14.126 1.00 57.09 82 LYS A N 1
ATOM 648 C CA . LYS A 1 82 ? -21.903 -1.299 15.209 1.00 57.09 82 LYS A CA 1
ATOM 649 C C . LYS A 1 82 ? -20.549 -0.743 15.663 1.00 57.09 82 LYS A C 1
ATOM 651 O O . LYS A 1 82 ? -20.480 0.406 16.074 1.00 57.09 82 LYS A O 1
ATOM 656 N N . SER A 1 83 ? -19.486 -1.545 15.588 1.00 63.00 83 SER A N 1
ATOM 657 C CA . SER A 1 83 ? -18.122 -1.109 15.901 1.00 63.00 83 SER A CA 1
ATOM 658 C C . SER A 1 83 ? -17.514 -0.276 14.775 1.00 63.00 83 SER A C 1
ATOM 660 O O . SER A 1 83 ? -16.680 0.567 15.060 1.00 63.00 83 SER A O 1
ATOM 662 N N . LYS A 1 84 ? -17.914 -0.485 13.514 1.00 62.06 84 LYS A N 1
ATOM 663 C CA . LYS A 1 84 ? -17.371 0.269 12.372 1.00 62.06 84 LYS A CA 1
ATOM 664 C C . LYS A 1 84 ? -17.841 1.725 12.349 1.00 62.06 84 LYS A C 1
ATOM 666 O O . LYS A 1 84 ? -17.037 2.607 12.096 1.00 62.06 84 LYS A O 1
ATOM 671 N N . ALA A 1 85 ? -19.108 1.985 12.674 1.00 63.03 85 ALA A N 1
ATOM 672 C CA . ALA A 1 85 ? -19.681 3.337 12.630 1.00 63.03 85 ALA A CA 1
ATOM 673 C C . ALA A 1 85 ? -19.030 4.342 13.605 1.00 63.03 85 ALA A C 1
ATOM 675 O O . ALA A 1 85 ? -19.179 5.545 13.430 1.00 63.03 85 ALA A O 1
ATOM 676 N N . ASN A 1 86 ? -18.305 3.850 14.613 1.00 75.56 86 ASN A N 1
ATOM 677 C CA . ASN A 1 86 ? -17.685 4.653 15.668 1.00 75.56 86 ASN A CA 1
ATOM 678 C C . ASN A 1 86 ? -16.150 4.621 15.605 1.00 75.56 86 ASN A C 1
ATOM 680 O O . ASN A 1 86 ? -15.488 4.960 16.583 1.00 75.56 86 ASN A O 1
ATOM 684 N N . CYS A 1 87 ? -15.572 4.179 14.488 1.00 83.31 87 CYS A N 1
ATOM 685 C CA . CYS A 1 87 ? -14.127 4.066 14.358 1.00 83.31 87 CYS A CA 1
ATOM 686 C C . CYS A 1 87 ? -13.590 4.901 13.204 1.00 83.31 87 CYS A C 1
ATOM 688 O O . CYS A 1 87 ? -14.145 4.877 12.107 1.00 83.31 87 CYS A O 1
ATOM 690 N N . THR A 1 88 ? -12.458 5.556 13.429 1.00 89.31 88 THR A N 1
ATOM 691 C CA . THR A 1 88 ? -11.644 6.179 12.384 1.00 89.31 88 THR A CA 1
ATOM 692 C C . THR A 1 88 ? -10.466 5.273 12.047 1.00 89.31 88 THR A C 1
ATOM 694 O O . THR A 1 88 ? -10.016 4.472 12.872 1.00 89.31 88 THR A O 1
ATOM 697 N N . GLN A 1 89 ? -9.992 5.341 10.807 1.00 92.31 89 GLN A N 1
ATOM 698 C CA . GLN A 1 89 ? -8.784 4.640 10.388 1.00 92.31 89 GLN A CA 1
ATOM 699 C C . GLN A 1 89 ? -7.669 5.664 10.202 1.00 92.31 89 GLN A C 1
ATOM 701 O O . GLN A 1 89 ? -7.926 6.748 9.699 1.00 92.31 89 GLN A O 1
ATOM 706 N N . GLN A 1 90 ? -6.441 5.313 10.556 1.00 94.38 90 GLN A N 1
ATOM 707 C CA . GLN A 1 90 ? -5.263 6.128 10.288 1.00 94.38 90 GLN A CA 1
ATOM 708 C C . GLN A 1 90 ? -4.226 5.252 9.600 1.00 94.38 90 GLN A C 1
ATOM 710 O O . GLN A 1 90 ? -3.890 4.175 10.103 1.00 94.38 90 GLN A O 1
ATOM 715 N N . ILE A 1 91 ? -3.730 5.696 8.449 1.00 95.31 91 ILE A N 1
ATOM 716 C CA . ILE A 1 91 ? -2.625 5.045 7.755 1.00 95.31 91 ILE A CA 1
ATOM 717 C C . ILE A 1 91 ? -1.364 5.886 7.891 1.00 95.31 91 ILE A C 1
ATOM 719 O O . ILE A 1 91 ? -1.394 7.108 7.786 1.00 95.31 91 ILE A O 1
ATOM 723 N N . GLU A 1 92 ? -0.249 5.216 8.129 1.00 96.12 92 GLU A N 1
ATOM 724 C CA . GLU A 1 92 ? 1.070 5.815 8.233 1.00 96.12 92 GLU A CA 1
ATOM 725 C C . GLU A 1 92 ? 2.024 5.039 7.330 1.00 96.12 92 GLU A C 1
ATOM 727 O O . GLU A 1 92 ? 2.090 3.807 7.376 1.00 96.12 92 GLU A O 1
ATOM 732 N N . VAL A 1 93 ? 2.747 5.763 6.484 1.00 95.88 93 VAL A N 1
ATOM 733 C CA . VAL A 1 93 ? 3.795 5.230 5.619 1.00 95.88 93 VAL A CA 1
ATOM 734 C C . VAL A 1 93 ? 5.115 5.833 6.073 1.00 95.88 93 VAL A C 1
ATOM 736 O O . VAL A 1 93 ? 5.229 7.049 6.241 1.00 95.88 93 VAL A O 1
ATOM 739 N N . SER A 1 94 ? 6.117 4.981 6.254 1.00 94.81 94 SER A N 1
ATOM 740 C CA . SER A 1 94 ? 7.461 5.384 6.653 1.00 94.81 94 SER A CA 1
ATOM 741 C C . SER A 1 94 ? 8.510 4.790 5.714 1.00 94.81 94 SER A C 1
ATOM 743 O O . SER A 1 94 ? 8.398 3.628 5.324 1.00 94.81 94 SER A O 1
ATOM 745 N N . ASP A 1 95 ? 9.543 5.565 5.392 1.00 92.69 95 ASP A N 1
ATOM 746 C CA . ASP A 1 95 ? 10.747 5.127 4.671 1.00 92.69 95 ASP A CA 1
ATOM 747 C C . ASP A 1 95 ? 11.901 5.013 5.677 1.00 92.69 95 ASP A C 1
ATOM 749 O O . ASP A 1 95 ? 12.249 6.006 6.315 1.00 92.69 95 ASP A O 1
ATOM 753 N N . ASP A 1 96 ? 12.408 3.796 5.904 1.00 79.56 96 ASP A N 1
ATOM 754 C CA . ASP A 1 96 ? 13.550 3.482 6.784 1.00 79.56 96 ASP A CA 1
ATOM 755 C C . ASP A 1 96 ? 13.577 4.152 8.185 1.00 79.56 96 ASP A C 1
ATOM 757 O O . ASP A 1 96 ? 14.635 4.196 8.802 1.00 79.56 96 ASP A O 1
ATOM 761 N N . MET A 1 97 ? 12.419 4.602 8.705 1.00 76.75 97 MET A N 1
ATOM 762 C CA . MET A 1 97 ? 12.106 5.246 10.011 1.00 76.75 97 MET A CA 1
ATOM 763 C C . MET A 1 97 ? 11.554 6.681 9.926 1.00 76.75 97 MET A C 1
ATOM 765 O O . MET A 1 97 ? 11.074 7.203 10.931 1.00 76.75 97 MET A O 1
ATOM 769 N N . VAL A 1 98 ? 11.554 7.317 8.755 1.00 87.62 98 VAL A N 1
ATOM 770 C CA . VAL A 1 98 ? 10.956 8.648 8.572 1.00 87.62 98 VAL A CA 1
ATOM 771 C C . VAL A 1 98 ? 9.517 8.502 8.103 1.00 87.62 98 VAL A C 1
ATOM 773 O O . VAL A 1 98 ? 9.268 7.895 7.064 1.00 87.62 98 VAL A O 1
ATOM 776 N N . VAL A 1 99 ? 8.568 9.078 8.843 1.00 89.75 99 VAL A N 1
ATOM 777 C CA . VAL A 1 99 ? 7.163 9.151 8.420 1.00 89.75 99 VAL A CA 1
ATOM 778 C C . VAL A 1 99 ? 7.071 10.052 7.198 1.00 89.75 99 VAL A C 1
ATOM 780 O O . VAL A 1 99 ? 7.288 11.258 7.287 1.00 89.75 99 VAL A O 1
ATOM 783 N N . CYS A 1 100 ? 6.787 9.455 6.046 1.00 88.31 100 CYS A N 1
ATOM 784 C CA . CYS A 1 100 ? 6.675 10.176 4.787 1.00 88.31 100 CYS A CA 1
ATOM 785 C C . CYS A 1 100 ? 5.229 10.563 4.479 1.00 88.31 100 CYS A C 1
ATOM 787 O O . CYS A 1 100 ? 5.000 11.547 3.779 1.00 88.31 100 CYS A O 1
ATOM 789 N N . ASN A 1 101 ? 4.258 9.819 5.010 1.00 90.88 101 ASN A N 1
ATOM 790 C CA . ASN A 1 101 ? 2.849 10.133 4.842 1.00 90.88 101 ASN A CA 1
ATOM 791 C C . ASN A 1 101 ? 2.029 9.634 6.035 1.00 90.88 101 ASN A C 1
ATOM 793 O O . ASN A 1 101 ? 2.261 8.531 6.528 1.00 90.88 101 ASN A O 1
ATOM 797 N N . SER A 1 102 ? 1.064 10.431 6.483 1.00 92.81 102 SER A N 1
ATOM 798 C CA . SER A 1 102 ? 0.078 10.018 7.475 1.00 92.81 102 SER A CA 1
ATOM 799 C C . SER A 1 102 ? -1.265 10.641 7.133 1.00 92.81 102 SER A C 1
ATOM 801 O O . SER A 1 102 ? -1.346 11.845 6.892 1.00 92.81 102 SER A O 1
ATOM 803 N N . GLU A 1 103 ? -2.304 9.815 7.083 1.00 93.44 103 GLU A N 1
ATOM 804 C CA . GLU A 1 103 ? -3.626 10.238 6.641 1.00 93.44 103 GLU A CA 1
ATOM 805 C C . GLU A 1 103 ? -4.722 9.530 7.435 1.00 93.44 103 GLU A C 1
ATOM 807 O O . GLU A 1 103 ? -4.666 8.316 7.664 1.00 93.44 103 GLU A O 1
ATOM 812 N N . ASP A 1 104 ? -5.737 10.300 7.821 1.00 92.38 104 ASP A N 1
ATOM 813 C CA . ASP A 1 104 ? -6.956 9.778 8.421 1.00 92.38 104 ASP A CA 1
ATOM 814 C C . ASP A 1 104 ? -7.932 9.371 7.314 1.00 92.38 104 ASP A C 1
ATOM 816 O O . ASP A 1 104 ? -8.306 10.158 6.445 1.00 92.38 104 ASP A O 1
ATOM 820 N N . LEU A 1 105 ? -8.354 8.113 7.350 1.00 89.88 105 LEU A N 1
ATOM 821 C CA . LEU A 1 105 ? -9.224 7.494 6.368 1.00 89.88 105 LEU A CA 1
ATOM 822 C C . LEU A 1 105 ? -10.601 7.205 6.973 1.00 89.88 105 LEU A C 1
ATOM 824 O O . LEU A 1 105 ? -10.748 6.794 8.129 1.00 89.88 105 LEU A O 1
ATOM 828 N N . ASN A 1 106 ? -11.629 7.339 6.136 1.00 85.62 106 ASN A N 1
ATOM 829 C CA . ASN A 1 106 ? -12.977 6.898 6.482 1.00 85.62 106 ASN A CA 1
ATOM 830 C C . ASN A 1 106 ? -13.027 5.377 6.669 1.00 85.62 106 ASN A C 1
ATOM 832 O O . ASN A 1 106 ? -12.299 4.622 6.022 1.00 85.62 106 ASN A O 1
ATOM 836 N N . THR A 1 107 ? -13.955 4.903 7.503 1.00 82.38 107 THR A N 1
ATOM 837 C CA . THR A 1 107 ? -14.059 3.480 7.856 1.00 82.38 107 THR A CA 1
ATOM 838 C C . THR A 1 107 ? -14.395 2.570 6.668 1.00 82.38 107 THR A C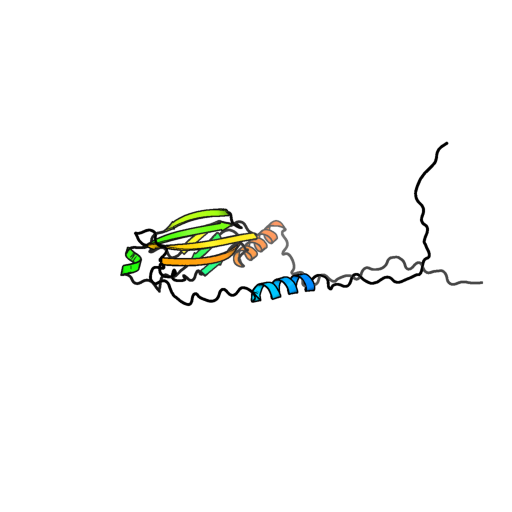 1
ATOM 840 O O . THR A 1 107 ? -14.086 1.380 6.703 1.00 82.38 107 THR A O 1
ATOM 843 N N . ASP A 1 108 ? -14.977 3.123 5.606 1.00 83.00 108 ASP A N 1
ATOM 844 C CA . ASP A 1 108 ? -15.333 2.383 4.392 1.00 83.00 108 ASP A CA 1
ATOM 845 C C . ASP A 1 108 ? -14.149 2.197 3.430 1.00 83.00 108 ASP A C 1
ATOM 847 O O . ASP A 1 108 ? -14.193 1.359 2.524 1.00 83.00 108 ASP A O 1
ATOM 851 N N . VAL A 1 109 ? -13.061 2.946 3.630 1.00 88.19 109 VAL A N 1
ATOM 852 C CA . VAL A 1 109 ? -11.849 2.815 2.824 1.00 88.19 109 VAL A CA 1
ATOM 853 C C . VAL A 1 109 ? -11.129 1.524 3.208 1.00 88.19 109 VAL A C 1
ATOM 855 O O . VAL A 1 109 ? -10.845 1.255 4.374 1.00 88.19 109 VAL A O 1
ATOM 858 N N . THR A 1 110 ? -10.836 0.711 2.196 1.00 91.94 110 THR A N 1
ATOM 859 C CA . THR A 1 110 ? -10.155 -0.593 2.324 1.00 91.94 110 THR A CA 1
ATOM 860 C C . THR A 1 110 ? -8.916 -0.694 1.437 1.00 91.94 110 THR A C 1
ATOM 862 O O . THR A 1 110 ? -8.315 -1.763 1.299 1.00 91.94 110 THR A O 1
ATOM 865 N N . ARG A 1 111 ? -8.547 0.419 0.795 1.00 94.56 111 ARG A N 1
ATOM 866 C CA . ARG A 1 111 ? -7.436 0.516 -0.143 1.00 94.56 111 ARG A CA 1
ATOM 867 C C . ARG A 1 111 ? -6.756 1.871 -0.018 1.00 94.56 111 ARG A C 1
ATOM 869 O O . ARG A 1 111 ? -7.431 2.893 -0.037 1.00 94.56 111 ARG A O 1
ATOM 876 N N . TYR A 1 112 ? -5.430 1.857 -0.010 1.00 95.38 112 TYR A N 1
ATOM 877 C CA . TYR A 1 112 ? -4.588 3.043 -0.051 1.00 95.38 112 TYR A CA 1
ATOM 878 C C . TYR A 1 112 ? -3.532 2.931 -1.143 1.00 95.38 112 TYR A C 1
ATOM 880 O O . TYR A 1 112 ? -3.075 1.829 -1.461 1.00 95.38 112 TYR A O 1
ATOM 888 N N . LYS A 1 113 ? -3.153 4.066 -1.723 1.00 95.31 113 LYS A N 1
ATOM 889 C CA . LYS A 1 113 ? -2.144 4.158 -2.777 1.00 95.31 113 LYS A CA 1
ATOM 890 C C . LYS A 1 113 ? -1.174 5.277 -2.455 1.00 95.31 113 LYS A C 1
ATOM 892 O O . LYS A 1 113 ? -1.608 6.365 -2.096 1.00 95.31 113 LYS A O 1
ATOM 897 N N . PHE A 1 114 ? 0.112 5.019 -2.640 1.00 94.44 114 PHE A N 1
ATOM 898 C CA . PHE A 1 114 ? 1.148 6.033 -2.498 1.00 94.44 114 PHE A CA 1
ATOM 899 C C . PHE A 1 114 ? 2.257 5.829 -3.530 1.00 94.44 114 PHE A C 1
ATOM 901 O O . PHE A 1 114 ? 2.500 4.711 -3.992 1.00 94.44 114 PHE A O 1
ATOM 908 N N . GLY A 1 115 ? 2.904 6.933 -3.904 1.00 93.62 115 GLY A N 1
ATOM 909 C CA . GLY A 1 115 ? 4.047 6.922 -4.811 1.00 93.62 115 GLY A CA 1
ATOM 910 C C . GLY A 1 115 ? 5.297 6.380 -4.126 1.00 93.62 115 GLY A C 1
ATOM 911 O O . GLY A 1 115 ? 5.509 6.609 -2.936 1.00 93.62 115 GLY A O 1
ATOM 912 N N . THR A 1 116 ? 6.128 5.672 -4.881 1.00 93.19 116 THR A N 1
ATOM 913 C CA . THR A 1 116 ? 7.361 5.060 -4.384 1.00 93.19 116 THR A CA 1
ATOM 914 C C . THR A 1 116 ? 8.572 5.456 -5.212 1.00 93.19 116 THR A C 1
ATOM 916 O O . THR A 1 116 ? 8.464 5.793 -6.390 1.00 93.19 116 THR A O 1
ATOM 919 N N . ILE A 1 117 ? 9.743 5.360 -4.589 1.00 91.38 117 ILE A N 1
ATOM 920 C CA . ILE A 1 117 ? 11.042 5.468 -5.245 1.00 91.38 117 ILE A CA 1
ATOM 921 C C . ILE A 1 117 ? 11.563 4.043 -5.483 1.00 91.38 117 ILE A C 1
ATOM 923 O O . ILE A 1 117 ? 11.634 3.264 -4.527 1.00 91.38 117 ILE A O 1
ATOM 927 N N . PRO A 1 118 ? 11.934 3.672 -6.725 1.00 90.50 118 PRO A N 1
ATOM 928 C CA . PRO A 1 118 ? 12.430 2.333 -7.021 1.00 90.50 118 PRO A CA 1
ATOM 929 C C . PRO A 1 118 ? 13.643 1.980 -6.152 1.00 90.50 118 PRO A C 1
ATOM 931 O O . PRO A 1 118 ? 14.624 2.717 -6.114 1.00 90.50 118 PRO A O 1
ATOM 934 N N . GLY A 1 119 ? 13.594 0.828 -5.484 1.00 88.12 119 GLY A N 1
ATOM 935 C CA . GLY A 1 119 ? 14.658 0.334 -4.610 1.00 88.12 119 GLY A CA 1
ATOM 936 C C . GLY A 1 119 ? 14.477 0.646 -3.121 1.00 88.12 119 GLY A C 1
ATOM 937 O O . GLY A 1 119 ? 15.077 -0.069 -2.314 1.00 88.12 119 GLY A O 1
ATOM 938 N N . ASN A 1 120 ? 13.629 1.613 -2.749 1.00 92.38 120 ASN A N 1
ATOM 939 C CA . ASN A 1 120 ? 13.382 1.969 -1.346 1.00 92.38 120 ASN A CA 1
ATOM 940 C C . ASN A 1 120 ? 12.490 0.944 -0.632 1.00 92.38 120 ASN A C 1
ATOM 942 O O . ASN A 1 120 ? 11.713 0.211 -1.259 1.00 92.38 120 ASN A O 1
ATOM 946 N N . SER A 1 121 ? 12.606 0.901 0.697 1.00 93.88 121 SER A N 1
ATOM 947 C CA . SER A 1 121 ? 11.795 0.047 1.566 1.00 93.88 121 SER A CA 1
ATOM 948 C C . SER A 1 121 ? 10.806 0.894 2.355 1.00 93.88 121 SER A C 1
ATOM 950 O O . SER A 1 121 ? 11.167 1.891 2.961 1.00 93.88 121 SER A O 1
ATOM 952 N N . TYR A 1 122 ? 9.550 0.466 2.384 1.00 95.12 122 TYR A N 1
ATOM 953 C CA . TYR A 1 122 ? 8.471 1.169 3.059 1.00 95.12 122 TYR A CA 1
ATOM 954 C C . TYR A 1 122 ? 7.867 0.298 4.150 1.00 95.12 122 TYR A C 1
ATOM 956 O O . TYR A 1 122 ? 7.590 -0.888 3.946 1.00 95.12 122 TYR A O 1
ATOM 964 N N . SER A 1 123 ? 7.614 0.906 5.302 1.00 95.62 123 SER A N 1
ATOM 965 C CA . SER A 1 123 ? 6.792 0.350 6.367 1.00 95.62 123 SER A CA 1
ATOM 966 C C . SER A 1 123 ? 5.432 1.028 6.327 1.00 95.62 123 SER A C 1
ATOM 968 O O . SER A 1 123 ? 5.352 2.249 6.380 1.00 95.62 123 SER A O 1
ATOM 970 N N . VAL A 1 124 ? 4.364 0.244 6.234 1.00 95.94 124 VAL A N 1
ATOM 971 C CA . VAL A 1 124 ? 2.991 0.745 6.269 1.00 95.94 124 VAL A CA 1
ATOM 972 C C . VAL A 1 124 ? 2.336 0.245 7.541 1.00 95.94 124 VAL A C 1
ATOM 974 O O . VAL A 1 124 ? 2.317 -0.962 7.800 1.00 95.94 124 VAL A O 1
ATOM 977 N N . LYS A 1 125 ? 1.797 1.167 8.332 1.00 95.44 125 LYS A N 1
ATOM 978 C CA . LYS A 1 125 ? 1.031 0.888 9.542 1.00 95.44 125 LYS A CA 1
ATOM 979 C C . LYS A 1 125 ? -0.392 1.400 9.356 1.00 95.44 125 LYS A C 1
ATOM 981 O O . LYS A 1 125 ? -0.599 2.532 8.942 1.00 95.44 125 LYS A O 1
ATOM 986 N N . LEU A 1 126 ? -1.367 0.554 9.653 1.00 95.31 126 LEU A N 1
ATOM 987 C CA . LEU A 1 126 ? -2.778 0.905 9.692 1.00 95.31 126 LEU A CA 1
ATOM 988 C C . LEU A 1 126 ? -3.265 0.754 11.128 1.00 95.31 126 LEU A C 1
ATOM 990 O O . LEU A 1 126 ? -3.165 -0.332 11.699 1.00 95.31 126 LEU A O 1
ATOM 994 N N . CYS A 1 127 ? -3.824 1.822 11.676 1.00 93.00 127 CYS A N 1
ATOM 995 C CA . CYS A 1 127 ? -4.433 1.863 12.995 1.00 93.00 127 CYS A CA 1
ATOM 996 C C . CYS A 1 127 ? -5.938 2.091 12.848 1.00 93.00 127 CYS A C 1
ATOM 998 O O . CYS A 1 127 ? -6.376 2.884 12.018 1.00 93.00 127 CYS A O 1
ATOM 1000 N N . VAL A 1 128 ? -6.738 1.417 13.671 1.00 91.38 128 VAL A N 1
ATOM 1001 C CA . VAL A 1 128 ? -8.169 1.707 13.819 1.00 91.38 128 VAL A CA 1
ATOM 1002 C C . VAL A 1 128 ? -8.395 2.222 15.226 1.00 91.38 128 VAL A C 1
ATOM 1004 O O . VAL A 1 128 ? -8.087 1.530 16.202 1.00 91.38 128 VAL A O 1
ATOM 1007 N N . LEU A 1 129 ? -8.932 3.432 15.315 1.00 90.19 129 LEU A N 1
ATOM 1008 C CA . LEU A 1 129 ? -9.163 4.152 16.556 1.00 90.19 129 LEU A CA 1
ATOM 1009 C C . LEU A 1 129 ? -10.666 4.214 16.839 1.00 90.19 129 LEU A C 1
ATOM 1011 O O . LEU A 1 129 ? -11.471 4.355 15.923 1.00 90.19 129 LEU A O 1
ATOM 1015 N N . ASP A 1 130 ? -11.059 4.094 18.102 1.00 87.56 130 ASP A N 1
ATOM 1016 C CA . ASP A 1 130 ? -12.424 4.407 18.551 1.00 87.56 130 ASP A CA 1
ATOM 1017 C C . ASP A 1 130 ? -12.619 5.934 18.634 1.00 87.56 130 ASP A C 1
ATOM 1019 O O . ASP A 1 130 ? -11.655 6.692 18.693 1.00 87.56 130 ASP A O 1
ATOM 1023 N N . THR A 1 131 ? -13.865 6.392 18.743 1.00 84.88 131 THR A N 1
ATOM 1024 C CA . THR A 1 131 ? -14.275 7.778 19.053 1.00 84.88 131 THR A CA 1
ATOM 1025 C C . THR A 1 131 ? -13.516 8.431 20.212 1.00 84.88 131 THR A C 1
ATOM 1027 O O . THR A 1 131 ? -13.423 9.653 20.286 1.00 84.88 131 THR A O 1
ATOM 1030 N N . ARG A 1 132 ? -12.978 7.626 21.134 1.00 83.94 132 ARG A N 1
ATOM 1031 C CA . ARG A 1 132 ? -12.178 8.071 22.285 1.00 83.94 132 ARG A CA 1
ATOM 1032 C C . ARG A 1 132 ? -10.672 8.153 22.004 1.00 83.94 132 ARG A C 1
ATOM 1034 O O . ARG A 1 132 ? -9.911 8.411 22.927 1.00 83.94 132 ARG A O 1
ATOM 1041 N N . GLY A 1 133 ? -10.237 7.879 20.774 1.00 83.31 133 GLY A N 1
ATOM 1042 C CA . GLY A 1 133 ? -8.826 7.809 20.377 1.00 83.31 133 GLY A CA 1
ATOM 1043 C C . GLY A 1 133 ? -8.111 6.520 20.799 1.00 83.31 133 GLY A C 1
ATOM 1044 O O . GLY A 1 133 ? -6.897 6.419 20.664 1.00 83.31 133 GLY A O 1
ATOM 1045 N N . ASN A 1 134 ? -8.838 5.525 21.314 1.00 86.44 134 ASN A N 1
ATOM 1046 C CA . ASN A 1 134 ? -8.243 4.265 21.754 1.00 86.44 134 ASN A CA 1
ATOM 1047 C C . ASN A 1 134 ? -7.942 3.357 20.563 1.00 86.44 134 ASN A C 1
ATOM 1049 O O . ASN A 1 134 ? -8.805 3.162 19.706 1.00 86.44 134 ASN A O 1
ATOM 1053 N N . LEU A 1 135 ? -6.759 2.743 20.555 1.00 89.00 135 LEU A N 1
ATOM 1054 C CA . LEU A 1 135 ? -6.372 1.777 19.533 1.00 89.00 135 LEU A CA 1
ATOM 1055 C C . LEU A 1 135 ? -7.170 0.480 19.690 1.00 89.00 135 LEU A C 1
ATOM 1057 O O . LEU A 1 135 ? -7.001 -0.265 20.652 1.00 89.00 135 LEU A O 1
ATOM 1061 N N . VAL A 1 136 ? -8.036 0.204 18.720 1.00 89.31 136 VAL A N 1
ATOM 1062 C CA . VAL A 1 136 ? -8.868 -1.006 18.690 1.00 89.31 136 VAL A CA 1
ATOM 1063 C C . VAL A 1 136 ? -8.197 -2.097 17.867 1.00 89.31 136 VAL A C 1
ATOM 1065 O O . VAL A 1 136 ? -8.399 -3.290 18.114 1.00 89.31 136 VAL A O 1
ATOM 1068 N N . ALA A 1 137 ? -7.425 -1.702 16.856 1.00 89.88 137 ALA A N 1
ATOM 1069 C CA . ALA A 1 137 ? -6.838 -2.624 15.905 1.00 89.88 137 ALA A CA 1
ATOM 1070 C C . ALA A 1 137 ? -5.615 -2.045 15.220 1.00 89.88 137 ALA A C 1
ATOM 1072 O O . ALA A 1 137 ? -5.568 -0.847 14.946 1.00 89.88 137 ALA A O 1
ATOM 1073 N N . GLU A 1 138 ? -4.675 -2.914 14.873 1.00 92.88 138 GLU A N 1
ATOM 1074 C CA . GLU A 1 138 ? -3.502 -2.520 14.111 1.00 92.88 138 GLU A CA 1
ATOM 1075 C C . GLU A 1 138 ? -3.074 -3.589 13.111 1.00 92.88 138 GLU A C 1
ATOM 1077 O O . GLU A 1 138 ? -3.223 -4.792 13.329 1.00 92.88 138 GLU A O 1
ATOM 1082 N N . GLY A 1 139 ? -2.526 -3.134 11.992 1.00 93.62 139 GLY A N 1
ATOM 1083 C CA . GLY A 1 139 ? -1.817 -3.962 11.031 1.00 93.62 139 GLY A CA 1
ATOM 1084 C C . GLY A 1 139 ? -0.553 -3.248 10.590 1.00 93.62 139 GLY A C 1
ATOM 1085 O O . GLY A 1 139 ? -0.551 -2.033 10.414 1.00 93.62 139 GLY A O 1
ATOM 1086 N N . SER A 1 140 ? 0.523 -3.999 10.392 1.00 94.50 140 SER A N 1
ATOM 1087 C CA . SER A 1 140 ? 1.769 -3.465 9.853 1.00 94.50 140 SER A CA 1
ATOM 1088 C C . SER A 1 140 ? 2.317 -4.399 8.786 1.00 94.50 140 SER A C 1
ATOM 1090 O O . SER A 1 140 ? 2.206 -5.622 8.895 1.00 94.50 140 SER A O 1
ATOM 1092 N N . VAL A 1 141 ? 2.884 -3.823 7.733 1.00 95.50 141 VAL A N 1
ATOM 1093 C CA . VAL A 1 141 ? 3.537 -4.566 6.660 1.00 95.50 141 VAL A CA 1
ATOM 1094 C C . VAL A 1 141 ? 4.729 -3.779 6.143 1.00 95.50 141 VAL A C 1
ATOM 1096 O O . VAL A 1 141 ? 4.672 -2.560 6.000 1.00 95.50 141 VAL A O 1
ATOM 1099 N N . ARG A 1 142 ? 5.817 -4.487 5.845 1.00 94.25 142 ARG A N 1
ATOM 1100 C CA . ARG A 1 142 ? 6.977 -3.922 5.157 1.00 94.25 142 ARG A CA 1
ATOM 1101 C C . ARG A 1 142 ? 6.977 -4.382 3.712 1.00 94.25 142 ARG A C 1
ATOM 1103 O O . ARG A 1 142 ? 6.679 -5.540 3.427 1.00 94.25 142 ARG A O 1
ATOM 1110 N N . CYS A 1 143 ? 7.310 -3.480 2.807 1.00 92.94 143 CYS A N 1
ATOM 1111 C CA . CYS A 1 143 ? 7.374 -3.759 1.383 1.00 92.94 143 CYS A CA 1
ATOM 1112 C C . CYS A 1 143 ? 8.555 -3.023 0.753 1.00 92.94 143 CYS A C 1
ATOM 1114 O O . CYS A 1 143 ? 9.018 -2.018 1.282 1.00 92.94 143 CYS A O 1
ATOM 1116 N N . LYS A 1 144 ? 9.062 -3.536 -0.366 1.00 93.38 144 LYS A N 1
ATOM 1117 C CA . LYS A 1 144 ? 10.142 -2.903 -1.122 1.00 93.38 144 LYS A CA 1
ATOM 1118 C C . LYS A 1 144 ? 9.610 -2.499 -2.486 1.00 93.38 144 LYS A C 1
ATOM 1120 O O . LYS A 1 144 ? 8.969 -3.314 -3.148 1.00 93.38 144 LYS A O 1
ATOM 1125 N N . ALA A 1 145 ? 9.872 -1.266 -2.898 1.00 92.75 145 ALA A N 1
ATOM 1126 C CA . ALA A 1 145 ? 9.508 -0.795 -4.223 1.00 92.75 145 ALA A CA 1
ATOM 1127 C C . ALA A 1 145 ? 10.413 -1.464 -5.257 1.00 92.75 145 ALA A C 1
ATOM 1129 O O . ALA A 1 145 ? 11.606 -1.176 -5.361 1.00 92.75 145 ALA A O 1
ATOM 1130 N N . VAL A 1 146 ? 9.845 -2.406 -5.997 1.00 92.69 146 VAL A N 1
ATOM 1131 C CA . VAL A 1 146 ? 10.525 -3.172 -7.041 1.00 92.69 146 VAL A CA 1
ATOM 1132 C C . VAL A 1 146 ? 9.689 -3.120 -8.305 1.00 92.69 146 VAL A C 1
ATOM 1134 O O . VAL A 1 146 ? 8.463 -3.031 -8.237 1.00 92.69 146 VAL A O 1
ATOM 1137 N N . PHE A 1 147 ? 10.354 -3.184 -9.454 1.00 89.19 147 PHE A N 1
ATOM 1138 C CA . PHE A 1 147 ? 9.660 -3.222 -10.732 1.00 89.19 147 PHE A CA 1
ATOM 1139 C C . PHE A 1 147 ? 8.762 -4.454 -10.808 1.00 89.19 147 PHE A C 1
ATOM 1141 O O . PHE A 1 147 ? 9.196 -5.584 -10.580 1.00 89.19 147 PHE A O 1
ATOM 1148 N N . SER A 1 148 ? 7.503 -4.211 -11.141 1.00 88.62 148 SER A N 1
ATOM 1149 C CA . SER A 1 148 ? 6.582 -5.254 -11.566 1.00 88.62 148 SER A CA 1
ATOM 1150 C C . SER A 1 148 ? 7.039 -5.852 -12.896 1.00 88.62 148 SER A C 1
ATOM 1152 O O . SER A 1 148 ? 7.765 -5.219 -13.666 1.00 88.62 148 SER A O 1
ATOM 1154 N N . VAL A 1 149 ? 6.590 -7.073 -13.184 1.00 87.88 149 VAL A N 1
ATOM 1155 C CA . VAL A 1 149 ? 6.895 -7.749 -14.454 1.00 87.88 149 VAL A CA 1
ATOM 1156 C C . VAL A 1 149 ? 6.458 -6.878 -15.634 1.00 87.88 149 VAL A C 1
ATOM 1158 O O . VAL A 1 149 ? 7.234 -6.669 -16.561 1.00 87.88 149 VAL A O 1
ATOM 1161 N N . GLU A 1 150 ? 5.279 -6.253 -15.544 1.00 88.75 150 GLU A N 1
ATOM 1162 C CA . GLU A 1 150 ? 4.774 -5.394 -16.615 1.00 88.75 150 GLU A CA 1
ATOM 1163 C C . GLU A 1 150 ? 5.617 -4.117 -16.808 1.00 88.75 150 GLU A C 1
ATOM 1165 O O . GLU A 1 150 ? 5.705 -3.589 -17.917 1.00 88.75 150 GLU A O 1
ATOM 1170 N N . GLU A 1 151 ? 6.230 -3.587 -15.745 1.00 88.81 151 GLU A N 1
ATOM 1171 C CA . GLU A 1 151 ? 7.149 -2.445 -15.843 1.00 88.81 151 GLU A CA 1
ATOM 1172 C C . GLU A 1 151 ? 8.491 -2.849 -16.465 1.00 88.81 151 GLU A C 1
ATOM 1174 O O . GLU A 1 151 ? 9.040 -2.083 -17.259 1.00 88.81 151 GLU A O 1
ATOM 1179 N N . ILE A 1 152 ? 8.999 -4.045 -16.145 1.00 89.56 152 ILE A N 1
ATOM 1180 C CA . ILE A 1 152 ? 10.228 -4.587 -16.741 1.00 89.56 152 ILE A CA 1
ATOM 1181 C C . ILE A 1 152 ? 10.038 -4.797 -18.244 1.00 89.56 152 ILE A C 1
ATOM 1183 O O . ILE A 1 152 ? 10.890 -4.371 -19.023 1.00 89.56 152 ILE A O 1
ATOM 1187 N N . ASP A 1 153 ? 8.912 -5.376 -18.661 1.00 89.69 153 ASP A N 1
ATOM 1188 C CA . ASP A 1 153 ? 8.617 -5.621 -20.077 1.00 89.69 153 ASP A CA 1
ATOM 1189 C C . ASP A 1 153 ? 8.561 -4.312 -20.875 1.00 89.69 153 ASP A C 1
ATOM 1191 O O . ASP A 1 153 ? 9.187 -4.183 -21.929 1.00 89.69 153 ASP A O 1
ATOM 1195 N N . LYS A 1 154 ? 7.901 -3.283 -20.328 1.00 89.00 154 LYS A N 1
ATOM 1196 C CA . LYS A 1 154 ? 7.868 -1.941 -20.935 1.00 89.00 154 LYS A CA 1
ATOM 1197 C C . LYS A 1 154 ? 9.248 -1.292 -20.996 1.00 89.00 154 LYS A C 1
ATOM 1199 O O . LYS A 1 154 ? 9.550 -0.565 -21.943 1.00 89.00 154 LYS A O 1
ATOM 1204 N N . LEU A 1 155 ? 10.078 -1.497 -19.974 1.00 86.88 155 LEU A N 1
ATOM 1205 C CA . LEU A 1 155 ? 11.442 -0.972 -19.948 1.00 86.88 155 LEU A CA 1
ATOM 1206 C C . LEU A 1 155 ? 12.310 -1.662 -21.007 1.00 86.88 155 LEU A C 1
ATOM 1208 O O . LEU A 1 155 ? 13.076 -0.988 -21.695 1.00 86.88 155 LEU A O 1
ATOM 1212 N N . MET A 1 156 ? 12.128 -2.970 -21.195 1.00 86.69 156 MET A N 1
ATOM 1213 C CA . MET A 1 156 ? 12.777 -3.739 -22.253 1.00 86.69 156 MET A CA 1
ATOM 1214 C C . MET A 1 156 ? 12.355 -3.244 -23.639 1.00 86.69 156 MET A C 1
ATOM 1216 O O . MET A 1 156 ? 13.212 -2.948 -24.466 1.00 86.69 156 MET A O 1
ATOM 1220 N N . GLU A 1 157 ? 11.053 -3.082 -23.885 1.00 88.94 157 GLU A N 1
ATOM 1221 C CA . GLU A 1 157 ? 10.530 -2.574 -25.160 1.00 88.94 157 GLU A CA 1
ATOM 1222 C C . GLU A 1 157 ? 11.120 -1.198 -25.506 1.00 88.94 157 GLU A C 1
ATOM 1224 O O . GLU A 1 157 ? 11.613 -0.985 -26.615 1.00 88.94 157 GLU A O 1
ATOM 1229 N N . LYS A 1 158 ? 11.170 -0.283 -24.529 1.00 88.00 158 LYS A N 1
ATOM 1230 C CA . LYS A 1 158 ? 11.803 1.035 -24.695 1.00 88.00 158 LYS A CA 1
ATOM 1231 C C . LYS A 1 158 ? 13.298 0.941 -24.992 1.00 88.00 158 LYS A C 1
ATOM 1233 O O . LYS A 1 158 ? 13.799 1.704 -25.817 1.00 88.00 158 LYS A O 1
ATOM 1238 N N . ALA A 1 159 ? 14.015 0.032 -24.334 1.00 83.25 159 ALA A N 1
ATOM 1239 C CA . ALA A 1 159 ? 15.435 -0.178 -24.591 1.00 83.25 159 ALA A CA 1
ATOM 1240 C C . ALA A 1 159 ? 15.674 -0.670 -26.029 1.00 83.25 159 ALA A C 1
ATOM 1242 O O . ALA A 1 159 ? 16.543 -0.136 -26.719 1.00 83.25 159 ALA A O 1
ATOM 1243 N N . VAL A 1 160 ? 14.857 -1.614 -26.509 1.00 85.31 160 VAL A N 1
ATOM 1244 C CA . VAL A 1 160 ? 14.912 -2.109 -27.894 1.00 85.31 160 VAL A CA 1
ATOM 1245 C C . VAL A 1 160 ? 14.597 -0.997 -28.892 1.00 85.31 160 VAL A C 1
ATOM 1247 O O . VAL A 1 160 ? 15.330 -0.837 -29.866 1.00 85.31 160 VAL A O 1
ATOM 1250 N N . ALA A 1 161 ? 13.563 -0.192 -28.634 1.00 84.88 161 ALA A N 1
ATOM 1251 C CA . ALA A 1 161 ? 13.199 0.935 -29.491 1.00 84.88 161 ALA A CA 1
ATOM 1252 C C . ALA A 1 161 ? 14.311 1.997 -29.583 1.00 84.88 161 ALA A C 1
ATOM 1254 O O . ALA A 1 161 ? 14.507 2.588 -30.641 1.00 84.88 161 ALA A O 1
ATOM 1255 N N . SER A 1 162 ? 15.052 2.222 -28.494 1.00 84.31 162 SER A N 1
ATOM 1256 C CA . SER A 1 162 ? 16.145 3.202 -28.437 1.00 84.31 162 SER A CA 1
ATOM 1257 C C . SER A 1 162 ? 17.429 2.713 -29.120 1.00 84.31 162 SER A C 1
ATOM 1259 O O . SER A 1 162 ? 18.068 3.456 -29.860 1.00 84.31 162 SER A O 1
ATOM 1261 N N . ILE A 1 163 ? 17.811 1.452 -28.893 1.00 80.25 163 ILE A N 1
ATOM 1262 C CA . ILE A 1 163 ? 19.066 0.867 -29.402 1.00 80.25 163 ILE A CA 1
ATOM 1263 C C . ILE A 1 163 ? 18.886 0.312 -30.830 1.00 80.25 163 ILE A C 1
ATOM 1265 O O . ILE A 1 163 ? 19.858 0.022 -31.525 1.00 80.25 163 ILE A O 1
ATOM 1269 N N . GLY A 1 164 ? 17.641 0.140 -31.286 1.00 69.69 164 GLY A N 1
ATOM 1270 C CA . GLY A 1 164 ? 17.309 -0.390 -32.612 1.00 69.69 164 GLY A CA 1
ATOM 1271 C C . GLY A 1 164 ? 17.616 -1.880 -32.785 1.00 69.69 164 GLY A C 1
ATOM 1272 O O . GLY A 1 164 ? 17.460 -2.418 -33.878 1.00 69.69 164 GLY A O 1
ATOM 1273 N N . THR A 1 165 ? 18.050 -2.564 -31.722 1.00 65.56 165 THR A N 1
ATOM 1274 C CA . THR A 1 165 ? 18.400 -3.987 -31.753 1.00 65.56 165 THR A CA 1
ATOM 1275 C C . THR A 1 165 ? 17.864 -4.673 -30.504 1.00 65.56 165 THR A C 1
ATOM 1277 O O . THR A 1 165 ? 18.051 -4.182 -29.390 1.00 65.56 165 THR A O 1
ATOM 1280 N N . GLN A 1 166 ? 17.195 -5.815 -30.673 1.00 62.78 166 GLN A N 1
ATOM 1281 C CA . GLN A 1 166 ? 16.720 -6.616 -29.549 1.00 62.78 166 GLN A CA 1
ATOM 1282 C C . GLN A 1 166 ? 17.923 -7.159 -28.768 1.00 62.78 166 GLN A C 1
ATOM 1284 O O . GLN A 1 166 ? 18.783 -7.833 -29.338 1.00 62.78 166 GLN A O 1
ATOM 1289 N N . MET A 1 167 ? 18.000 -6.856 -27.470 1.00 61.62 167 MET A N 1
ATOM 1290 C CA . MET A 1 167 ? 19.075 -7.357 -26.618 1.00 61.62 167 MET A CA 1
ATOM 1291 C C . MET A 1 167 ? 18.948 -8.884 -26.526 1.00 61.62 167 MET A C 1
ATOM 1293 O O . MET A 1 167 ? 17.939 -9.397 -26.043 1.00 61.62 167 MET A O 1
ATOM 1297 N N . GLN A 1 168 ? 19.932 -9.620 -27.047 1.00 62.41 168 GLN A N 1
ATOM 1298 C CA . GLN A 1 168 ? 19.884 -11.081 -27.020 1.00 62.41 168 GLN A CA 1
ATOM 1299 C C . GLN A 1 168 ? 20.030 -11.595 -25.587 1.00 62.41 168 GLN A C 1
ATOM 1301 O O . GLN A 1 168 ? 20.836 -11.082 -24.809 1.00 62.41 168 GLN A O 1
ATOM 1306 N N . SER A 1 169 ? 19.265 -12.633 -25.241 1.00 57.28 169 SER A N 1
ATOM 1307 C CA . SER A 1 169 ? 19.399 -13.320 -23.958 1.00 57.28 169 SER A CA 1
ATOM 1308 C C . SER A 1 169 ? 20.821 -13.864 -23.814 1.00 57.28 169 SER A C 1
ATOM 1310 O O . SER A 1 169 ? 21.232 -14.758 -24.557 1.00 57.28 169 SER A O 1
ATOM 1312 N N . PHE A 1 170 ? 21.581 -13.354 -22.848 1.00 57.22 170 PHE A N 1
ATOM 1313 C CA . PHE A 1 170 ? 22.910 -13.864 -22.511 1.00 57.22 170 PHE A CA 1
ATOM 1314 C C . PHE A 1 170 ? 22.782 -15.190 -21.748 1.00 57.22 170 PHE A C 1
ATOM 1316 O O . PHE A 1 170 ? 22.969 -15.261 -20.538 1.00 57.22 170 PHE A O 1
ATOM 1323 N N . CYS A 1 171 ? 22.458 -16.265 -22.466 1.00 54.53 171 CYS A N 1
ATOM 1324 C CA . CYS A 1 171 ? 22.524 -17.624 -21.923 1.00 54.53 171 CYS A CA 1
ATOM 1325 C C . CYS A 1 171 ? 23.962 -18.167 -21.898 1.00 54.53 171 CYS A C 1
ATOM 1327 O O . CYS A 1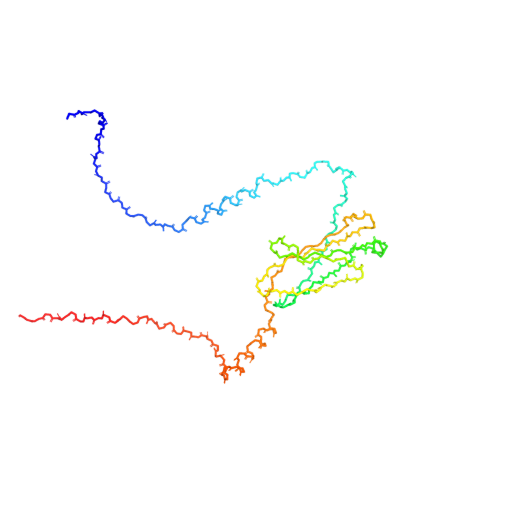 171 ? 24.250 -19.094 -21.151 1.00 54.53 171 CYS A O 1
ATOM 1329 N N . TYR A 1 172 ? 24.881 -17.576 -22.667 1.00 48.84 172 TYR A N 1
ATOM 1330 C CA . TYR A 1 172 ? 26.274 -18.007 -22.743 1.00 48.84 172 TYR A CA 1
ATOM 1331 C C . TYR A 1 172 ? 27.210 -16.801 -22.867 1.00 48.84 172 TYR A C 1
ATOM 1333 O O . TYR A 1 172 ? 27.674 -16.459 -23.950 1.00 48.84 172 TYR A O 1
ATOM 1341 N N . LEU A 1 173 ? 27.572 -16.189 -21.737 1.00 52.88 173 LEU A N 1
ATOM 1342 C CA . LEU A 1 173 ? 28.919 -15.628 -21.644 1.00 52.88 173 LEU A CA 1
ATOM 1343 C C . LEU A 1 173 ? 29.862 -16.830 -21.618 1.00 52.88 173 LEU A C 1
ATOM 1345 O O . LEU A 1 173 ? 30.123 -17.403 -20.558 1.00 52.88 173 LEU A O 1
ATOM 1349 N N . GLN A 1 174 ? 30.319 -17.271 -22.793 1.00 53.25 174 GLN A N 1
ATOM 1350 C CA . GLN A 1 174 ? 31.422 -18.215 -22.872 1.00 53.25 174 GLN A CA 1
ATOM 1351 C C . GLN A 1 174 ? 32.584 -17.559 -22.128 1.00 53.25 174 GLN A C 1
ATOM 1353 O O . GLN A 1 174 ? 33.189 -16.607 -22.613 1.00 53.25 174 GLN A O 1
ATOM 1358 N N . ARG A 1 175 ? 32.854 -18.033 -20.905 1.00 52.19 175 ARG A N 1
ATOM 1359 C CA . ARG A 1 175 ? 34.066 -17.700 -20.163 1.00 52.19 175 ARG A CA 1
ATOM 1360 C C . ARG A 1 175 ? 35.222 -18.210 -21.009 1.00 52.19 175 ARG A C 1
ATOM 1362 O O . ARG A 1 175 ? 35.627 -19.363 -20.874 1.00 52.19 175 ARG A O 1
ATOM 1369 N N . SER A 1 176 ? 35.721 -17.390 -21.925 1.00 52.94 176 SER A N 1
ATOM 1370 C CA . SER A 1 176 ? 37.015 -17.628 -22.537 1.00 52.94 176 SER A CA 1
ATOM 1371 C C . SER A 1 176 ? 37.998 -17.717 -21.376 1.00 52.94 176 SER A C 1
ATOM 1373 O O . SER A 1 176 ? 38.204 -16.736 -20.657 1.00 52.94 176 SER A O 1
ATOM 1375 N N . LYS A 1 177 ? 38.531 -18.919 -21.121 1.00 61.06 177 LYS A N 1
ATOM 1376 C CA . LYS A 1 177 ? 39.655 -19.081 -20.198 1.00 61.06 177 LYS A CA 1
ATOM 1377 C C . LYS A 1 177 ? 40.732 -18.077 -20.629 1.00 61.06 177 LYS A C 1
ATOM 1379 O O . LYS A 1 177 ? 40.972 -17.981 -21.832 1.00 61.06 177 LYS A O 1
ATOM 1384 N N . PRO A 1 178 ? 41.362 -17.337 -19.705 1.00 56.97 178 PRO A N 1
ATOM 1385 C CA . PRO A 1 178 ? 42.435 -16.425 -20.072 1.00 56.97 178 PRO A CA 1
ATOM 1386 C C . PRO A 1 178 ? 43.526 -17.214 -20.800 1.00 56.97 178 PRO A C 1
ATOM 1388 O O . PRO A 1 178 ? 44.063 -18.180 -20.253 1.00 56.97 178 PRO A O 1
ATOM 1391 N N . THR A 1 179 ? 43.826 -16.842 -22.041 1.00 57.25 179 THR A N 1
ATOM 1392 C CA . THR A 1 179 ? 44.949 -17.419 -22.780 1.00 57.25 179 THR A CA 1
ATOM 1393 C C . THR A 1 179 ? 46.226 -16.782 -22.239 1.00 57.25 179 THR A C 1
ATOM 1395 O O . THR A 1 179 ? 46.427 -15.576 -22.376 1.00 57.25 179 THR A O 1
ATOM 1398 N N . TYR A 1 180 ? 47.078 -17.570 -21.581 1.00 55.16 180 TYR A N 1
ATOM 1399 C CA . TYR A 1 180 ? 48.376 -17.102 -21.095 1.00 55.16 180 TYR A CA 1
ATOM 1400 C C . TYR A 1 180 ? 49.285 -16.764 -22.288 1.00 55.16 180 TYR A C 1
ATOM 1402 O O . TYR A 1 180 ? 49.594 -17.629 -23.100 1.00 55.16 180 TYR A O 1
ATOM 1410 N N . TYR A 1 181 ? 49.723 -15.508 -22.388 1.00 54.97 181 TYR A N 1
ATOM 1411 C CA . TYR A 1 181 ? 50.572 -14.986 -23.474 1.00 54.97 181 TYR A CA 1
ATOM 1412 C C . TYR A 1 181 ? 52.080 -15.160 -23.233 1.00 54.97 181 TYR A C 1
ATOM 1414 O O . TYR A 1 181 ? 52.893 -14.589 -23.951 1.00 54.97 181 TYR A O 1
ATOM 1422 N N . TRP A 1 182 ? 52.483 -15.952 -22.240 1.00 56.34 182 TRP A N 1
ATOM 1423 C CA . TRP A 1 182 ? 53.893 -16.212 -21.966 1.00 56.34 182 TRP A CA 1
ATOM 1424 C C . TRP A 1 182 ? 54.150 -17.719 -21.898 1.00 56.34 182 TRP A C 1
ATOM 1426 O O . TRP A 1 182 ? 54.302 -18.323 -20.849 1.00 56.34 182 TRP A O 1
ATOM 1436 N N . THR A 1 183 ? 54.237 -18.365 -23.050 1.00 50.09 183 THR A N 1
ATOM 1437 C CA . THR A 1 183 ? 55.130 -19.520 -23.157 1.00 50.09 183 THR A CA 1
ATOM 1438 C C . THR A 1 183 ? 56.295 -19.073 -24.008 1.00 50.09 183 THR A C 1
ATOM 1440 O O . THR A 1 183 ? 56.354 -19.340 -25.205 1.00 50.09 183 THR A O 1
ATOM 1443 N N . THR A 1 184 ? 57.212 -18.336 -23.380 1.00 52.91 184 THR A N 1
ATOM 1444 C CA . THR A 1 184 ? 58.578 -18.244 -23.882 1.00 52.91 184 THR A CA 1
ATOM 1445 C C . THR A 1 184 ? 59.103 -19.669 -23.873 1.00 52.91 184 THR A C 1
ATOM 1447 O O . THR A 1 184 ? 59.357 -20.239 -22.813 1.00 52.91 184 THR A O 1
ATOM 1450 N N . SER A 1 185 ? 59.184 -20.282 -25.050 1.00 56.44 185 SER A N 1
ATOM 1451 C CA . SER A 1 185 ? 59.913 -21.523 -25.246 1.00 56.44 185 SER A CA 1
ATOM 1452 C C . SER A 1 185 ? 61.345 -21.277 -24.784 1.00 56.44 185 SER A C 1
ATOM 1454 O O . SER A 1 185 ? 62.118 -20.614 -25.477 1.00 56.44 185 SER A O 1
ATOM 1456 N N . ILE A 1 186 ? 61.677 -21.754 -23.583 1.00 55.31 186 ILE A N 1
ATOM 1457 C CA . ILE A 1 186 ? 63.059 -21.844 -23.132 1.00 55.31 186 ILE A CA 1
ATOM 1458 C C . ILE A 1 186 ? 63.726 -22.775 -24.135 1.00 55.31 186 ILE A C 1
ATOM 1460 O O . ILE A 1 186 ? 63.370 -23.951 -24.232 1.00 55.31 186 ILE A O 1
ATOM 1464 N N . GLY A 1 187 ? 64.608 -22.194 -24.947 1.00 50.03 187 GLY A N 1
ATOM 1465 C CA . GLY A 1 187 ? 65.359 -22.895 -25.969 1.00 50.03 187 GLY A CA 1
ATOM 1466 C C . GLY A 1 187 ? 65.998 -24.135 -25.368 1.00 50.03 187 GLY A C 1
ATOM 1467 O O . GLY A 1 187 ? 66.798 -24.062 -24.437 1.00 50.03 187 GLY A O 1
ATOM 1468 N N . THR A 1 188 ? 65.601 -25.280 -25.907 1.00 50.91 188 THR A N 1
ATOM 1469 C CA . THR A 1 188 ? 66.300 -26.547 -25.764 1.00 50.91 188 THR A CA 1
ATOM 1470 C C . THR A 1 188 ? 67.768 -26.349 -26.106 1.00 50.91 188 THR A C 1
ATOM 1472 O O . THR A 1 188 ? 68.091 -25.830 -27.177 1.00 50.91 188 THR A O 1
ATOM 1475 N N . GLY A 1 189 ? 68.638 -26.779 -25.195 1.00 53.47 189 GLY A N 1
ATOM 1476 C CA . GLY A 1 189 ? 70.075 -26.791 -25.401 1.00 53.47 189 GLY A CA 1
ATOM 1477 C C . GLY A 1 189 ? 70.509 -27.575 -26.639 1.00 53.47 189 GLY A C 1
ATOM 1478 O O . GLY A 1 189 ? 69.825 -28.485 -27.106 1.00 53.47 189 GLY A O 1
ATOM 1479 N N . ARG A 1 190 ? 71.677 -27.176 -27.137 1.00 44.31 190 ARG A N 1
ATOM 1480 C CA . ARG A 1 190 ? 72.610 -27.847 -28.056 1.00 44.31 190 ARG A CA 1
ATOM 1481 C C . ARG A 1 190 ? 73.788 -26.871 -28.187 1.00 44.31 190 ARG A C 1
ATOM 1483 O O . ARG A 1 190 ? 73.530 -25.693 -28.400 1.00 44.31 190 ARG A O 1
ATOM 1490 N N . ALA A 1 191 ? 75.056 -27.232 -28.089 1.00 43.53 191 ALA A N 1
ATOM 1491 C CA . ALA A 1 191 ? 75.771 -28.438 -27.693 1.00 43.53 191 ALA A CA 1
ATOM 1492 C C . ALA A 1 191 ? 77.161 -27.963 -27.222 1.00 43.53 191 ALA A C 1
ATOM 1494 O O . ALA A 1 191 ? 77.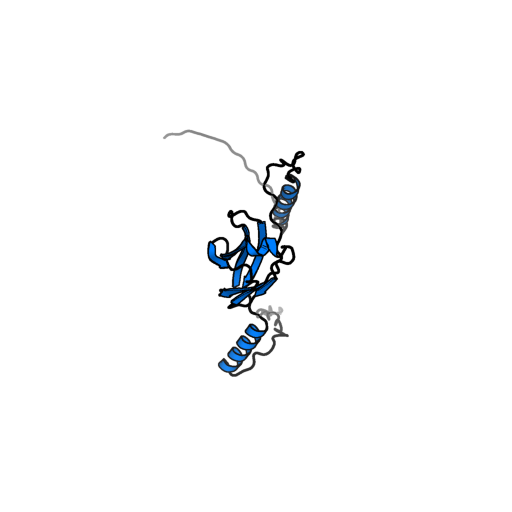539 -26.835 -27.619 1.00 43.53 191 ALA A O 1
#

Organism: NCBI:txid166011

Sequence (191 aa):
MPDDNGQFILAPVSTATGTRRSADSWDFDRQIHQELEHVYRPRPPLFNDFSSPGLPKPIKLSVKTSAVECTVTWQLNNFSVKSKANCTQQIEVSDDMVVCNSEDLNTDVTRYKFGTIPGNSYSVKLCVLDTRGNLVAEGSVRCKAVFSVEEIDKLMEKAVASIGTQMQSFCYLQRSKPTYYWTTSIGTGRA

Foldseek 3Di:
DDDDDDDDDDDDDDDDDDDDPDPCPVVVVVVVVVVVVPPDPPDDPPDDPPPDDDDAAEWDWDWDAAQWKIKIFTDPPVADPVRLVFKKKKKFKDWVHHTPDIDIDRSPDGMDMDTHHAFTKMKMKMFIAGNVRDTRHIYIDIDHHHHDPVRVVVVQVVVCVVVVHRDDPCPDPPPPPDDDPDPPPPDDDDD

Secondary structure (DSSP, 8-state):
----------------------S-HHHHHHHHHHHHTTS--PPPPSS--TTSPPPPEE--EEEEE-SSEEEEEE--TTS-HHHHTTEEEEEEEEETTEEEEEEEE-TT--EEEEE--TT-EEEEEEEEEETTS-EEEEEEEEEE----HHHHHHHHHHHHHHHSS-----S---------------PPP--

Radius of gyration: 33.03 Å; chains: 1; bounding box: 100×42×70 Å

pLDDT: mean 71.64, std 20.96, range [28.81, 96.12]

InterPro domains:
  IPR042868 Phytanoyl-CoA hydroxylase-interacting protein-like [PTHR15698] (72-183)